Protein AF-A0AAE0A4H3-F1 (afdb_monomer)

Solvent-accessible surface area (backbone atoms only — not comparable to full-atom values): 13236 Å² total; per-residue (Å²): 140,84,83,82,80,84,77,86,79,82,52,72,66,60,56,51,50,66,54,46,51,58,52,48,48,49,70,75,60,68,65,61,70,71,65,66,46,60,72,52,63,75,69,64,77,74,82,79,86,68,91,71,82,89,71,96,67,81,90,72,78,83,78,70,57,67,65,61,59,59,52,66,77,34,58,76,69,34,31,54,40,25,74,75,70,32,49,29,61,39,78,53,98,42,33,71,51,73,50,69,80,51,62,68,48,76,40,78,91,75,36,31,37,33,38,57,33,92,57,98,65,78,71,60,77,43,79,42,58,48,40,54,49,63,76,39,65,73,33,50,71,52,37,69,62,36,38,36,38,56,39,50,76,79,48,83,82,58,76,80,67,76,78,79,91,72,85,74,99,50,53,73,46,75,40,37,75,38,41,68,64,97,41,72,67,41,48,41,66,42,40,48,49,55,48,47,70,71,47,59,82,48,74,89,52,60,47,82,46,83,92

Secondary structure (DSSP, 8-state):
-----------HHHHHHHHHHHHHHHHHH---HHHHHHHHHTT----------------------HHHHHHTSS-HHHHHHHHHHSEEEEEETTEEEEEE-S-EEEETTTTEEEEEESS------EEE---S-TT-HHHHHHPPPEEEEEEETT-GGGTTSPPPS---SS-EEEE---SS-S-HHHIIIIIIHHHHHHHGGGTT--EEEE-

Radius of gyration: 25.41 Å; Cα contacts (8 Å, |Δi|>4): 232; chains: 1; bounding box: 70×38×95 Å

Sequence (211 aa):
MVKEQQKLVIGATSLAFLLLLPLLYVACFHVNPLESWKHKLTNWRGNDQISIKKTNSSMEEVNYPLEFQLRRLVRGEDRIKLDNTGFSCHSDLHSDLCVVNKPVKVDKNASTVYIISYSNQSQVERLIKPYALQDDQTAMKWVSPVRILNEDSTSTSSSSMAPCRFTHDVPAVVFSSGGFTGNQFHEIDEIIIPLFITTRHFRSRSEVCHH

Foldseek 3Di:
DDDDDDDDPPPPVNVVVVVVVVVVCCVVPPPPVVVVVVVVVVPPPDDDPDPDDDDDDDDDDPPDPVLVLLLVLDDDVQSVVCVVPQWGWDDDPFAIDIGGPADWDQDPVQLEIEGEDQDPDPWDKDWDQQKTRPVDPQQVVQGHTRIYTYDHPPDPVSVPDDDDPDDAPFAEDEHEPRGDDDDPVCCVPIPVVVCCVSCVSSVPRYHYDYD

Organism: NCBI:txid43782

Structure (mmCIF, N/CA/C/O backbone):
data_AF-A0AAE0A4H3-F1
#
_entry.id   AF-A0AAE0A4H3-F1
#
loop_
_atom_site.group_PDB
_atom_site.id
_atom_site.type_symbol
_atom_site.label_atom_id
_atom_site.label_alt_id
_atom_site.label_comp_id
_atom_site.label_asym_id
_atom_site.label_entity_id
_atom_site.label_seq_id
_atom_site.pdbx_PDB_ins_code
_atom_site.Cartn_x
_atom_site.Cartn_y
_atom_site.Cartn_z
_atom_site.occupancy
_atom_site.B_iso_or_equiv
_atom_site.auth_seq_id
_atom_site.auth_comp_id
_atom_site.auth_asym_id
_atom_site.auth_atom_id
_atom_site.pdbx_PDB_model_num
ATOM 1 N N . MET A 1 1 ? -42.855 -15.118 58.842 1.00 39.09 1 MET A N 1
ATOM 2 C CA . MET A 1 1 ? -42.587 -14.376 57.590 1.00 39.09 1 MET A CA 1
ATOM 3 C C . MET A 1 1 ? -42.134 -15.384 56.545 1.00 39.09 1 MET A C 1
ATOM 5 O O . MET A 1 1 ? -40.993 -15.818 56.592 1.00 39.09 1 MET A O 1
ATOM 9 N N . VAL A 1 2 ? -43.048 -15.844 55.688 1.00 38.84 2 VAL A N 1
ATOM 10 C CA . VAL A 1 2 ? -42.759 -16.818 54.621 1.00 38.84 2 VAL A CA 1
ATOM 11 C C . VAL A 1 2 ? -42.633 -16.032 53.320 1.00 38.84 2 VAL A C 1
ATOM 13 O O . VAL A 1 2 ? -43.527 -15.260 52.987 1.00 38.84 2 VAL A O 1
ATOM 16 N N . LYS A 1 3 ? -41.490 -16.155 52.639 1.00 46.91 3 LYS A N 1
ATOM 17 C CA . LYS A 1 3 ? -41.193 -15.445 51.390 1.00 46.91 3 LYS A CA 1
ATOM 18 C C . LYS A 1 3 ? -41.641 -16.321 50.222 1.00 46.91 3 LYS A C 1
ATOM 20 O O . LYS A 1 3 ? -41.053 -17.370 49.978 1.00 46.91 3 LYS A O 1
ATOM 25 N N . GLU A 1 4 ? -42.704 -15.903 49.550 1.00 40.22 4 GLU A N 1
ATOM 26 C CA . GLU A 1 4 ? -43.255 -16.578 48.376 1.00 40.22 4 GLU A CA 1
ATOM 27 C C . GLU A 1 4 ? -42.315 -16.382 47.171 1.00 40.22 4 GLU A C 1
ATOM 29 O O . GLU A 1 4 ? -41.918 -15.259 46.856 1.00 40.22 4 GLU A O 1
ATOM 34 N N . GLN A 1 5 ? -41.911 -17.474 46.514 1.00 51.81 5 GLN A N 1
ATOM 35 C CA . GLN A 1 5 ? -41.155 -17.420 45.262 1.00 51.81 5 GLN A CA 1
ATOM 36 C C . GLN A 1 5 ? -42.125 -17.261 44.088 1.00 51.81 5 GLN A C 1
ATOM 38 O O . GLN A 1 5 ? -42.812 -18.210 43.711 1.00 51.81 5 GLN A O 1
ATOM 43 N N . GLN A 1 6 ? -42.151 -16.076 43.475 1.00 48.00 6 GLN A N 1
ATOM 44 C CA . GLN A 1 6 ? -42.838 -15.868 42.201 1.00 48.00 6 GLN A CA 1
ATOM 45 C C . GLN A 1 6 ? -42.126 -16.653 41.092 1.00 48.00 6 GLN A C 1
ATOM 47 O O . GLN A 1 6 ? -41.013 -16.320 40.683 1.00 48.00 6 GLN A O 1
ATOM 52 N N . LYS A 1 7 ? -42.776 -17.710 40.596 1.00 48.88 7 LYS A N 1
ATOM 53 C CA . LYS A 1 7 ? -42.374 -18.403 39.369 1.00 48.88 7 LYS A CA 1
ATOM 54 C C . LYS A 1 7 ? -42.716 -17.528 38.165 1.00 48.88 7 LYS A C 1
ATOM 56 O O . LYS A 1 7 ? -43.875 -17.180 37.956 1.00 48.88 7 LYS A O 1
ATOM 61 N N . LEU A 1 8 ? -41.703 -17.208 37.363 1.00 49.69 8 LEU A N 1
ATOM 62 C CA . LEU A 1 8 ? -41.859 -16.502 36.097 1.00 49.69 8 LEU A CA 1
ATOM 63 C C . LEU A 1 8 ? -42.508 -17.456 35.077 1.00 49.69 8 LEU A C 1
ATOM 65 O O . LEU A 1 8 ? -41.855 -18.357 34.552 1.00 49.69 8 LEU A O 1
ATOM 69 N N . VAL A 1 9 ? -43.807 -17.299 34.825 1.00 53.66 9 VAL A N 1
ATOM 70 C CA . VAL A 1 9 ? -44.515 -18.055 33.783 1.00 53.66 9 VAL A CA 1
ATOM 71 C C . VAL A 1 9 ? -44.283 -17.345 32.452 1.00 53.66 9 VAL A C 1
ATOM 73 O O . VAL A 1 9 ? -44.948 -16.365 32.126 1.00 53.66 9 VAL A O 1
ATOM 76 N N . ILE A 1 10 ? -43.302 -17.825 31.687 1.00 53.12 10 ILE A N 1
ATOM 77 C CA . ILE A 1 10 ? -43.060 -17.376 30.313 1.00 53.12 10 ILE A CA 1
ATOM 78 C C . ILE A 1 10 ? -44.134 -18.030 29.440 1.00 53.12 10 ILE A C 1
ATOM 80 O O . ILE A 1 10 ? -43.997 -19.168 28.997 1.00 53.12 10 ILE A O 1
ATOM 84 N N . GLY A 1 11 ? -45.252 -17.328 29.256 1.00 56.69 11 GLY A N 1
ATOM 85 C CA . GLY A 1 11 ? -46.307 -17.752 28.341 1.00 56.69 11 GLY A CA 1
ATOM 86 C C . GLY A 1 11 ? -45.788 -17.836 26.903 1.00 56.69 11 GLY A C 1
ATOM 87 O O . GLY A 1 11 ? -44.959 -17.026 26.485 1.00 56.69 11 GLY A O 1
ATOM 88 N N . ALA A 1 12 ? -46.306 -18.795 26.130 1.00 55.88 12 ALA A N 1
ATOM 89 C CA . ALA A 1 12 ? -45.948 -19.038 24.726 1.00 55.88 12 ALA A CA 1
ATOM 90 C C . ALA A 1 12 ? -46.064 -17.791 23.821 1.00 55.88 12 ALA A C 1
ATOM 92 O O . ALA A 1 12 ? -45.406 -17.702 22.787 1.00 55.88 12 ALA A O 1
ATOM 93 N N . THR A 1 13 ? -46.845 -16.794 24.242 1.00 55.28 13 THR A N 1
ATOM 94 C CA . THR A 1 13 ? -46.959 -15.481 23.599 1.00 55.28 13 THR A CA 1
ATOM 95 C C . THR A 1 13 ? -45.632 -14.714 23.578 1.00 55.28 13 THR A C 1
ATOM 97 O O . THR A 1 13 ? -45.313 -14.090 22.573 1.00 55.28 13 THR A O 1
ATOM 100 N N . SER A 1 14 ? -44.815 -14.812 24.631 1.00 59.09 14 SER A N 1
ATOM 101 C CA . SER A 1 14 ? -43.518 -14.122 24.731 1.00 59.09 14 SER A CA 1
ATOM 102 C C . SER A 1 14 ? -42.480 -14.682 23.747 1.00 59.09 14 SER A C 1
ATOM 104 O O . SER A 1 14 ? -41.733 -13.934 23.116 1.00 59.09 14 SER A O 1
ATOM 106 N N . LEU A 1 15 ? -42.494 -16.002 23.529 1.00 59.62 15 LEU A N 1
ATOM 107 C CA . LEU A 1 15 ? -41.633 -16.667 22.545 1.00 59.62 15 LEU A CA 1
ATOM 108 C C . LEU A 1 15 ? -42.054 -16.353 21.103 1.00 59.62 15 LEU A C 1
ATOM 110 O O . LEU A 1 15 ? -41.196 -16.188 20.238 1.00 59.62 15 LEU A O 1
ATOM 114 N N . ALA A 1 16 ? -43.358 -16.206 20.846 1.00 63.78 16 ALA A N 1
ATOM 115 C CA . ALA A 1 16 ? -43.858 -15.803 19.535 1.00 63.78 16 ALA A CA 1
ATOM 116 C C . ALA A 1 16 ? -43.404 -14.380 19.161 1.00 63.78 16 ALA A C 1
ATOM 118 O O . ALA A 1 16 ? -42.948 -14.164 18.041 1.00 63.78 16 ALA A O 1
ATOM 119 N N . PHE A 1 17 ? -43.441 -13.425 20.099 1.00 63.44 17 PHE A N 1
ATOM 120 C CA . PHE A 1 17 ? -42.933 -12.068 19.856 1.00 63.44 17 PHE A CA 1
ATOM 121 C C . PHE A 1 17 ? -41.415 -12.033 19.624 1.00 63.44 17 PHE A C 1
ATOM 123 O O . PHE A 1 17 ? -40.960 -11.317 18.733 1.00 63.44 17 PHE A O 1
ATOM 130 N N . LEU A 1 18 ? -40.640 -12.844 20.355 1.00 67.31 18 LEU A N 1
ATOM 131 C CA . LEU A 1 18 ? -39.186 -12.949 20.177 1.00 67.31 18 LEU A CA 1
ATOM 132 C C . LEU A 1 18 ? -38.771 -13.515 18.812 1.00 67.31 18 LEU A C 1
ATOM 134 O O . LEU A 1 18 ? -37.689 -13.184 18.339 1.00 67.31 18 LEU A O 1
ATOM 138 N N . LEU A 1 19 ? -39.611 -14.333 18.170 1.00 67.69 19 LEU A N 1
ATOM 139 C CA . LEU A 1 19 ? -39.356 -14.865 16.824 1.00 67.69 19 LEU A CA 1
ATOM 140 C C . LEU A 1 19 ? -39.948 -13.985 15.712 1.00 67.69 19 LEU A C 1
ATOM 142 O O . LEU A 1 19 ? -39.369 -13.888 14.630 1.00 67.69 19 LEU A O 1
ATOM 146 N N . LEU A 1 20 ? -41.061 -13.294 15.977 1.00 72.25 20 LEU A N 1
ATOM 147 C CA . LEU A 1 20 ? -41.695 -12.387 15.016 1.00 72.25 20 LEU A CA 1
ATOM 148 C C . LEU A 1 20 ? -40.911 -11.086 14.816 1.00 72.25 20 LEU A C 1
ATOM 150 O O . LEU A 1 20 ? -40.891 -10.572 13.704 1.00 72.25 20 LEU A O 1
ATOM 154 N N . LEU A 1 21 ? -40.238 -10.568 15.847 1.00 70.94 21 LEU A N 1
ATOM 155 C CA . LEU A 1 21 ? -39.399 -9.365 15.750 1.00 70.94 21 LEU A CA 1
ATOM 156 C C . LEU A 1 21 ? -38.221 -9.524 14.764 1.00 70.94 21 LEU A C 1
ATOM 158 O O . LEU A 1 21 ? -38.083 -8.669 13.892 1.00 70.94 21 LEU A O 1
ATOM 162 N N . PRO A 1 22 ? -37.416 -10.605 14.817 1.00 69.25 22 PRO A N 1
ATOM 163 C CA . PRO A 1 22 ? -36.394 -10.896 13.811 1.00 69.25 22 PRO A CA 1
ATOM 164 C C . PRO A 1 22 ? -36.971 -11.085 12.408 1.00 69.25 22 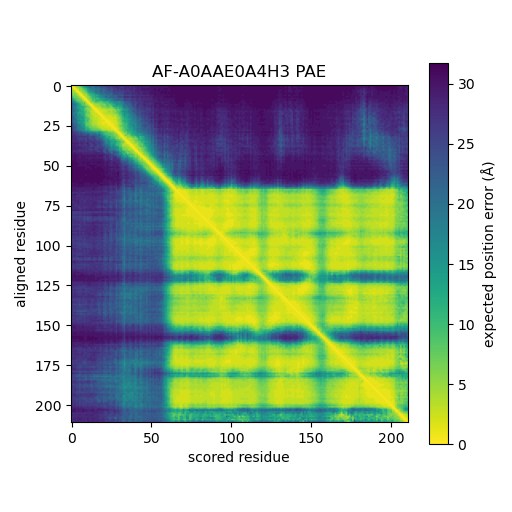PRO A C 1
ATOM 166 O O . PRO A 1 22 ? -36.397 -10.594 11.443 1.00 69.25 22 PRO A O 1
ATOM 169 N N . LEU A 1 23 ? -38.119 -11.760 12.280 1.00 66.81 23 LEU A N 1
ATOM 170 C CA . LEU A 1 23 ? -38.770 -11.983 10.984 1.00 66.81 23 LEU A CA 1
ATOM 171 C C . LEU A 1 23 ? -39.301 -10.680 10.372 1.00 66.81 23 LEU A C 1
ATOM 173 O O . LEU A 1 23 ? -39.131 -10.456 9.177 1.00 66.81 23 LEU A O 1
ATOM 177 N N . LEU A 1 24 ? -39.886 -9.796 11.185 1.00 71.06 24 LEU A N 1
ATOM 178 C CA . LEU A 1 24 ? -40.299 -8.451 10.775 1.00 71.06 24 LEU A CA 1
ATOM 179 C C . LEU A 1 24 ? -39.098 -7.559 10.467 1.00 71.06 24 LEU A C 1
ATOM 181 O O . LEU A 1 24 ? -39.149 -6.788 9.517 1.00 71.06 24 LEU A O 1
ATOM 185 N N . TYR A 1 25 ? -38.009 -7.678 11.225 1.00 71.06 25 TYR A N 1
ATOM 186 C CA . TYR A 1 25 ? -36.769 -6.964 10.943 1.00 71.06 25 TYR A CA 1
ATOM 187 C C . TYR A 1 25 ? -36.187 -7.395 9.592 1.00 71.06 25 TYR A C 1
ATOM 189 O O . TYR A 1 25 ? -35.901 -6.549 8.753 1.00 71.06 25 TYR A O 1
ATOM 197 N N . VAL A 1 26 ? -36.110 -8.701 9.323 1.00 65.94 26 VAL A N 1
ATOM 198 C CA . VAL A 1 26 ? -35.691 -9.210 8.012 1.00 65.94 26 VAL A CA 1
ATOM 199 C C . VAL A 1 26 ? -36.656 -8.738 6.923 1.00 65.94 26 VAL A C 1
ATOM 201 O O . VAL A 1 26 ? -36.195 -8.219 5.921 1.00 65.94 26 VAL A O 1
ATOM 204 N N . ALA A 1 27 ? -37.975 -8.811 7.114 1.00 65.12 27 ALA A N 1
ATOM 205 C CA . ALA A 1 27 ? -38.944 -8.385 6.099 1.00 65.12 27 ALA A CA 1
ATOM 206 C C . ALA A 1 27 ? -38.923 -6.868 5.808 1.00 65.12 27 ALA A C 1
ATOM 208 O O . ALA A 1 27 ? -39.067 -6.468 4.655 1.00 65.12 27 ALA A O 1
ATOM 209 N N . CYS A 1 28 ? -38.728 -6.025 6.827 1.00 60.31 28 CYS A N 1
ATOM 210 C CA . CYS A 1 28 ? -38.696 -4.565 6.685 1.00 60.31 28 CYS A CA 1
ATOM 211 C C . CYS A 1 28 ? -37.333 -4.032 6.222 1.00 60.31 28 CYS A C 1
ATOM 213 O O . CYS A 1 28 ? -37.281 -3.000 5.557 1.00 60.31 28 CYS A O 1
ATOM 215 N N . PHE A 1 29 ? -36.237 -4.717 6.563 1.00 55.34 29 PHE A N 1
ATOM 216 C CA . PHE A 1 29 ? -34.870 -4.295 6.247 1.00 55.34 29 PHE A CA 1
ATOM 217 C C . PHE A 1 29 ? -34.190 -5.164 5.182 1.00 55.34 29 PHE A C 1
ATOM 219 O O . PHE A 1 29 ? -32.996 -4.992 4.938 1.00 55.34 29 PHE A O 1
ATOM 226 N N . HIS A 1 30 ? -34.924 -6.023 4.458 1.00 48.38 30 HIS A N 1
ATOM 227 C CA . HIS A 1 30 ? -34.429 -6.648 3.223 1.00 48.38 30 HIS A CA 1
ATOM 228 C C . HIS A 1 30 ? -34.397 -5.651 2.054 1.00 48.38 30 HIS A C 1
ATOM 230 O O . HIS A 1 30 ? -34.897 -5.892 0.958 1.00 48.38 30 HIS A O 1
ATOM 236 N N . VAL A 1 31 ? -33.780 -4.499 2.285 1.00 46.62 31 VAL A N 1
ATOM 237 C CA . VAL A 1 31 ? -33.229 -3.680 1.220 1.00 46.62 31 VAL A CA 1
ATOM 238 C C . VAL A 1 31 ? -31.839 -4.228 0.952 1.00 46.62 31 VAL A C 1
ATOM 240 O O . VAL A 1 31 ? -30.890 -3.879 1.639 1.00 46.62 31 VAL A O 1
ATOM 243 N N . ASN A 1 32 ? -31.714 -5.117 -0.035 1.00 47.50 32 ASN A N 1
ATOM 244 C CA . ASN A 1 32 ? -30.412 -5.431 -0.617 1.00 47.50 32 ASN A CA 1
ATOM 245 C C . ASN A 1 32 ? -29.831 -4.104 -1.137 1.00 47.50 32 ASN A C 1
ATOM 247 O O . ASN A 1 32 ? -30.313 -3.611 -2.165 1.00 47.50 32 ASN A O 1
ATOM 251 N N . PRO A 1 33 ? -28.836 -3.490 -0.465 1.00 45.91 33 PRO A N 1
ATOM 252 C CA . PRO A 1 33 ? -28.399 -2.133 -0.803 1.00 45.91 33 PRO A CA 1
ATOM 253 C C . PRO A 1 33 ? -27.851 -2.088 -2.232 1.00 45.91 33 PRO A C 1
ATOM 255 O O . PRO A 1 33 ? -27.965 -1.084 -2.930 1.00 45.91 33 PRO A O 1
ATOM 258 N N . LEU A 1 34 ? -27.336 -3.230 -2.691 1.00 47.38 34 LEU A N 1
ATOM 259 C CA . LEU A 1 34 ? -26.738 -3.431 -3.998 1.00 47.38 34 LEU A CA 1
ATOM 260 C C . LEU A 1 34 ? -27.730 -3.288 -5.169 1.00 47.38 34 LEU A C 1
ATOM 262 O O . LEU A 1 34 ? -27.348 -2.797 -6.230 1.00 47.38 34 LEU A O 1
ATOM 266 N N . GLU A 1 35 ? -29.002 -3.668 -4.999 1.00 46.31 35 GLU A N 1
ATOM 267 C CA . GLU A 1 35 ? -29.991 -3.610 -6.093 1.00 46.31 35 GLU A CA 1
ATOM 268 C C . GLU A 1 35 ? -30.498 -2.180 -6.342 1.00 46.31 35 GLU A C 1
ATOM 270 O O . GLU A 1 35 ? -30.712 -1.782 -7.486 1.00 46.31 35 GLU A O 1
ATOM 275 N N . SER A 1 36 ? -30.581 -1.346 -5.299 1.00 39.25 36 SER A N 1
ATOM 276 C CA . SER A 1 36 ? -30.949 0.075 -5.438 1.00 39.25 36 SER A CA 1
ATOM 277 C C . SER A 1 36 ? -29.893 0.877 -6.220 1.00 39.25 36 SER A C 1
ATOM 279 O O . SER A 1 36 ? -30.206 1.799 -6.979 1.00 39.25 36 SER A O 1
ATOM 281 N N . TRP A 1 37 ? -28.619 0.486 -6.113 1.00 43.66 37 TRP A N 1
ATOM 282 C CA . TRP A 1 37 ? -27.507 1.177 -6.769 1.00 43.66 37 TRP A CA 1
ATOM 283 C C . TRP A 1 37 ? -27.374 0.853 -8.261 1.00 43.66 37 TRP A C 1
ATOM 285 O O . TRP A 1 37 ? -26.859 1.687 -9.014 1.00 43.66 37 TRP A O 1
ATOM 295 N N . LYS A 1 38 ? -27.903 -0.288 -8.729 1.00 44.41 38 LYS A N 1
ATOM 296 C CA . LYS A 1 38 ? -27.904 -0.643 -10.161 1.00 44.41 38 LYS A CA 1
ATOM 297 C C . LYS A 1 38 ? -28.632 0.392 -11.018 1.00 44.41 38 LYS A C 1
ATOM 299 O O . LYS A 1 38 ? -28.132 0.756 -12.078 1.00 44.41 38 LYS A O 1
ATOM 304 N N . HIS A 1 39 ? -29.751 0.931 -10.537 1.00 43.34 39 HIS A N 1
ATOM 305 C CA . HIS A 1 39 ? -30.519 1.945 -11.270 1.00 43.34 39 HIS A CA 1
ATOM 306 C C . HIS A 1 39 ? -29.920 3.360 -11.180 1.00 43.34 39 HIS A C 1
ATOM 308 O O . HIS A 1 39 ? -30.243 4.221 -11.998 1.00 43.34 39 HIS A O 1
ATOM 314 N N . LYS A 1 40 ? -29.032 3.618 -10.209 1.00 38.53 40 LYS A N 1
ATOM 315 C CA . LYS A 1 40 ? -28.398 4.933 -10.016 1.00 38.53 40 LYS A CA 1
ATOM 316 C C . LYS A 1 40 ? -27.072 5.065 -10.774 1.00 38.53 40 LYS A C 1
ATOM 318 O O . LYS A 1 40 ? -26.746 6.154 -11.243 1.00 38.53 40 LYS A O 1
ATOM 323 N N . LEU A 1 41 ? -26.348 3.959 -10.972 1.00 47.25 41 LEU A N 1
ATOM 324 C CA . LEU A 1 41 ? -25.097 3.927 -11.741 1.00 47.25 41 LEU A CA 1
ATOM 325 C C . LEU A 1 41 ? -25.303 4.128 -13.252 1.00 47.25 41 LEU A C 1
ATOM 327 O O . LEU A 1 41 ? -24.431 4.697 -13.905 1.00 47.25 41 LEU A O 1
ATOM 331 N N . THR A 1 42 ? -26.461 3.758 -13.812 1.00 42.56 42 THR A N 1
ATOM 332 C CA . THR A 1 42 ? -26.768 4.006 -15.236 1.00 42.56 42 THR A CA 1
ATOM 333 C C . THR A 1 42 ? -26.931 5.492 -15.561 1.00 42.56 42 THR A C 1
ATOM 335 O O . THR A 1 42 ? -26.670 5.905 -16.689 1.00 42.56 42 THR A O 1
ATOM 338 N N . ASN A 1 43 ? -27.305 6.309 -14.571 1.00 36.25 43 ASN A N 1
ATOM 339 C CA . ASN A 1 43 ? -27.568 7.739 -14.750 1.00 36.25 43 ASN A CA 1
ATOM 340 C C . ASN A 1 43 ? -26.372 8.634 -14.396 1.00 36.25 43 ASN A C 1
ATOM 342 O O . ASN A 1 43 ? -26.380 9.817 -14.727 1.00 36.25 43 ASN A O 1
ATOM 346 N N . TRP A 1 44 ? -25.313 8.094 -13.783 1.00 35.91 44 TRP A N 1
ATOM 347 C CA . TRP A 1 44 ? -24.129 8.873 -13.396 1.00 35.91 44 TRP A CA 1
ATOM 348 C C . TRP A 1 44 ? -23.084 8.997 -14.516 1.00 35.91 44 TRP A C 1
ATOM 350 O O . TRP A 1 44 ? -21.899 9.218 -14.271 1.00 35.91 44 TRP A O 1
ATOM 360 N N . ARG A 1 45 ? -23.519 8.904 -15.779 1.00 34.00 45 ARG A N 1
ATOM 361 C CA . ARG A 1 45 ? -22.716 9.276 -16.952 1.00 34.00 45 ARG A CA 1
ATOM 362 C C . ARG A 1 45 ? -22.717 10.804 -17.101 1.00 34.00 45 ARG A C 1
ATOM 364 O O . ARG A 1 45 ? -23.244 11.354 -18.062 1.00 34.00 45 ARG A O 1
ATOM 371 N N . GLY A 1 46 ? -22.186 11.489 -16.091 1.00 34.06 46 GLY A N 1
ATOM 372 C CA . GLY A 1 46 ? -22.157 12.945 -15.986 1.00 34.06 46 GLY A CA 1
ATOM 373 C C . GLY A 1 46 ? -20.927 13.567 -16.648 1.00 34.06 46 GLY A C 1
ATOM 374 O O . GLY A 1 46 ? -19.873 13.637 -16.037 1.00 34.06 46 GLY A O 1
ATOM 375 N N . ASN A 1 47 ? -21.122 14.043 -17.879 1.00 34.56 47 ASN A N 1
ATOM 376 C CA . ASN A 1 47 ? -20.754 15.385 -18.349 1.00 34.56 47 ASN A CA 1
ATOM 377 C C . ASN A 1 47 ? -19.278 15.855 -18.382 1.00 34.56 47 ASN A C 1
ATOM 379 O O . ASN A 1 47 ? -19.015 17.013 -18.070 1.00 34.56 47 ASN A O 1
ATOM 383 N N . ASP A 1 48 ? -18.345 15.043 -18.885 1.00 37.00 48 ASP A N 1
ATOM 384 C CA . ASP A 1 48 ? -17.126 15.587 -19.509 1.00 37.00 48 ASP A CA 1
ATOM 385 C C . ASP A 1 48 ? -17.399 15.819 -21.005 1.00 37.00 48 ASP A C 1
ATOM 387 O O . ASP A 1 48 ? -17.379 14.887 -21.815 1.00 37.00 48 ASP A O 1
ATOM 391 N N . GLN A 1 49 ? -17.696 17.067 -21.387 1.00 35.03 49 GLN A N 1
ATOM 392 C CA . GLN A 1 49 ? -17.713 17.484 -22.793 1.00 35.03 49 GLN A CA 1
ATOM 393 C C . GLN A 1 49 ? -16.283 17.469 -23.347 1.00 35.03 49 GLN A C 1
ATOM 395 O O . GLN A 1 49 ? -15.596 18.486 -23.403 1.00 35.03 49 GLN A O 1
ATOM 400 N N . ILE A 1 50 ? -15.839 16.306 -23.811 1.00 38.91 50 ILE A N 1
ATOM 401 C CA . ILE A 1 50 ? -14.780 16.222 -24.813 1.00 38.91 50 ILE A CA 1
ATOM 402 C C . ILE A 1 50 ? -15.489 16.246 -26.165 1.00 38.91 50 ILE A C 1
ATOM 404 O O . ILE A 1 50 ? -16.300 15.373 -26.474 1.00 38.91 50 ILE A O 1
ATOM 408 N N . SER A 1 51 ? -15.226 17.287 -26.953 1.00 34.16 51 SER A N 1
ATOM 409 C CA . SER A 1 51 ? -15.707 17.425 -28.329 1.00 34.16 51 SER A CA 1
ATOM 410 C C . SER A 1 51 ? -15.149 16.278 -29.179 1.00 34.16 51 SER A C 1
ATOM 412 O O . SER A 1 51 ? -14.025 16.337 -29.672 1.00 34.16 51 SER A O 1
ATOM 414 N N . ILE A 1 52 ? -15.911 15.188 -29.303 1.00 38.31 52 ILE A N 1
ATOM 415 C CA . ILE A 1 52 ? -15.562 14.047 -30.150 1.00 38.31 52 ILE A CA 1
ATOM 416 C C . ILE A 1 52 ? -16.218 14.267 -31.508 1.00 38.31 52 ILE A C 1
ATOM 418 O O . ILE A 1 52 ? -17.431 14.127 -31.679 1.00 38.31 52 ILE A O 1
ATOM 422 N N . LYS A 1 53 ? -15.388 14.610 -32.494 1.00 32.50 53 LYS A N 1
ATOM 423 C CA . LYS A 1 53 ? -15.757 14.609 -33.909 1.00 32.50 53 LYS A CA 1
ATOM 424 C C . LYS A 1 53 ? -16.204 13.188 -34.274 1.00 32.50 53 LYS A C 1
ATOM 426 O O . LYS A 1 53 ? -15.405 12.255 -34.288 1.00 32.50 53 LYS A O 1
ATOM 431 N N . LYS A 1 54 ? -17.504 13.029 -34.518 1.00 37.19 54 LYS A N 1
ATOM 432 C CA . LYS A 1 54 ? -18.156 11.759 -34.850 1.00 37.19 54 LYS A CA 1
ATOM 433 C C . LYS A 1 54 ? -17.561 11.214 -36.153 1.00 37.19 54 LYS A C 1
ATOM 435 O O . LYS A 1 54 ? -17.793 11.778 -37.218 1.00 37.19 54 LYS A O 1
ATOM 440 N N . THR A 1 55 ? -16.797 10.132 -36.071 1.00 30.56 55 THR A N 1
ATOM 441 C CA . THR A 1 55 ? -16.483 9.281 -37.225 1.00 30.56 55 THR A CA 1
ATOM 442 C C . THR A 1 55 ? -16.867 7.854 -36.868 1.00 30.56 55 THR A C 1
ATOM 444 O O . THR A 1 55 ? -16.590 7.369 -35.775 1.00 30.56 55 THR A O 1
ATOM 447 N N . ASN A 1 56 ? -17.639 7.245 -37.763 1.00 46.12 56 ASN A N 1
ATOM 448 C CA . ASN A 1 56 ? -18.290 5.960 -37.576 1.00 46.12 56 ASN A CA 1
ATOM 449 C C . ASN A 1 56 ? -17.243 4.841 -37.609 1.00 46.12 56 ASN A C 1
ATOM 451 O O . ASN A 1 56 ? -16.728 4.532 -38.678 1.00 46.12 56 ASN A O 1
ATOM 455 N N . SER A 1 57 ? -16.949 4.226 -36.468 1.00 35.59 57 SER A N 1
ATOM 456 C CA . SER A 1 57 ? -16.407 2.869 -36.395 1.00 35.59 57 SER A CA 1
ATOM 457 C C . SER A 1 57 ? -16.603 2.335 -34.977 1.00 35.59 57 SER A C 1
ATOM 459 O O . SER A 1 57 ? -16.647 3.108 -34.022 1.00 35.59 57 SER A O 1
ATOM 461 N N . SER A 1 58 ? -16.806 1.028 -34.867 1.00 34.97 58 SER A N 1
ATOM 462 C CA . SER A 1 58 ? -17.009 0.248 -33.643 1.00 34.97 58 SER A CA 1
ATOM 463 C C . SER A 1 58 ? -16.192 0.745 -32.448 1.00 34.97 58 SER A C 1
ATOM 465 O O . SER A 1 58 ? -15.001 1.014 -32.572 1.00 34.97 58 SER A O 1
ATOM 467 N N . MET A 1 59 ? -16.842 0.840 -31.287 1.00 33.03 59 MET A N 1
ATOM 468 C CA . MET A 1 59 ? -16.249 1.282 -30.026 1.00 33.03 59 MET A CA 1
ATOM 469 C C . MET A 1 59 ? -15.190 0.278 -29.545 1.00 33.03 59 MET A C 1
ATOM 471 O O . MET A 1 59 ? -15.483 -0.610 -28.752 1.00 33.03 59 MET A O 1
ATOM 475 N N . GLU A 1 60 ? -13.964 0.416 -30.044 1.00 35.69 60 GLU A N 1
ATOM 476 C CA . GLU A 1 60 ? -12.781 -0.199 -29.453 1.00 35.69 60 GLU A CA 1
ATOM 477 C C . GLU A 1 60 ? -12.450 0.529 -28.150 1.00 35.69 60 GLU A C 1
ATOM 479 O O . GLU A 1 60 ? -12.263 1.748 -28.091 1.00 35.69 60 GLU A O 1
ATOM 484 N N . GLU A 1 61 ? -12.434 -0.239 -27.069 1.00 41.88 61 GLU A N 1
ATOM 485 C CA . GLU A 1 61 ? -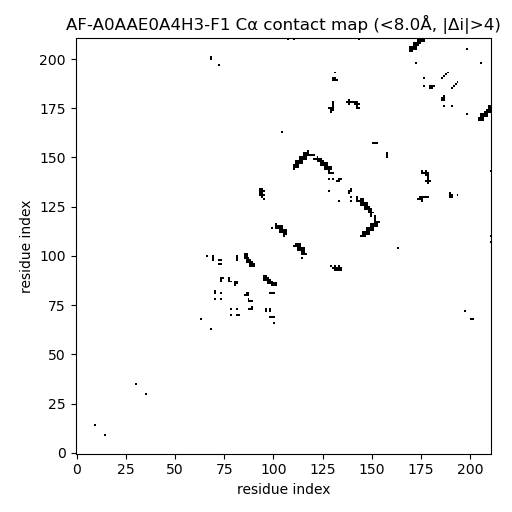12.061 0.224 -25.749 1.00 41.88 61 GLU A CA 1
ATOM 486 C C . GLU A 1 61 ? -10.578 0.632 -25.768 1.00 41.88 61 GLU A C 1
ATOM 488 O O . GLU A 1 61 ? -9.696 -0.215 -25.880 1.00 41.88 61 GLU A O 1
ATOM 493 N N . VAL A 1 62 ? -10.282 1.933 -25.685 1.00 41.59 62 VAL A N 1
ATOM 494 C CA . VAL A 1 62 ? -8.896 2.428 -25.632 1.00 41.59 62 VAL A CA 1
ATOM 495 C C . VAL A 1 62 ? -8.214 1.859 -24.381 1.00 41.59 62 VAL A C 1
ATOM 497 O O . VAL A 1 62 ? -8.465 2.312 -23.261 1.00 41.59 62 VAL A O 1
ATOM 500 N N . ASN A 1 63 ? -7.377 0.837 -24.570 1.00 50.19 63 ASN A N 1
ATOM 501 C CA . ASN A 1 63 ? -6.572 0.209 -23.528 1.00 50.19 63 ASN A CA 1
ATOM 502 C C . ASN A 1 63 ? -5.420 1.154 -23.161 1.00 50.19 63 ASN A C 1
ATOM 504 O O . ASN A 1 63 ? -4.357 1.127 -23.780 1.00 50.19 63 ASN A O 1
ATOM 508 N N . TYR A 1 64 ? -5.643 2.047 -22.196 1.00 59.84 64 TYR A N 1
ATOM 509 C CA . TYR A 1 64 ? -4.550 2.837 -21.633 1.00 59.84 64 TYR A CA 1
ATOM 510 C C . TYR A 1 64 ? -3.561 1.891 -20.935 1.00 59.84 64 TYR A C 1
ATOM 512 O O . TYR A 1 64 ? -4.013 1.025 -20.184 1.00 59.84 64 TYR A O 1
ATOM 520 N N . PRO A 1 65 ? -2.238 2.045 -21.132 1.00 80.50 65 PRO A N 1
ATOM 521 C CA . PRO A 1 65 ? -1.249 1.219 -20.446 1.00 80.50 65 PRO A CA 1
ATOM 522 C C . PRO A 1 65 ? -1.470 1.233 -18.927 1.00 80.50 65 PRO A C 1
ATOM 524 O O . PRO A 1 65 ? -1.735 2.296 -18.359 1.00 80.50 65 PRO A O 1
ATOM 527 N N . LEU A 1 66 ? -1.339 0.076 -18.267 1.00 83.88 66 LEU A N 1
ATOM 528 C CA . LEU A 1 66 ? -1.512 -0.089 -16.813 1.00 83.88 66 LEU A CA 1
ATOM 529 C C . LEU A 1 66 ? -0.718 0.953 -16.009 1.00 83.88 66 LEU A C 1
ATOM 531 O O . LEU A 1 66 ? -1.201 1.496 -15.017 1.00 83.88 66 LEU A O 1
ATOM 535 N N . GLU A 1 67 ? 0.474 1.295 -16.492 1.00 84.75 67 GLU A N 1
ATOM 536 C CA . GLU A 1 67 ? 1.324 2.342 -15.934 1.00 84.75 67 GLU A CA 1
ATOM 537 C C . GLU A 1 67 ? 0.592 3.687 -15.809 1.00 84.75 67 GLU A C 1
ATOM 539 O O . GLU A 1 67 ? 0.640 4.332 -14.764 1.00 84.75 67 GLU A O 1
ATOM 544 N N . PHE A 1 68 ? -0.172 4.090 -16.830 1.00 86.31 68 PHE A N 1
ATOM 545 C CA . PHE A 1 68 ? -0.954 5.324 -16.791 1.00 86.31 68 PHE A CA 1
ATOM 546 C C . PHE A 1 68 ? -2.086 5.252 -15.762 1.00 86.31 68 PHE A C 1
ATOM 548 O O . PHE A 1 68 ? -2.386 6.257 -15.115 1.00 86.31 68 PHE A O 1
ATOM 555 N N . GLN A 1 69 ? -2.710 4.082 -15.587 1.00 89.00 69 GLN A N 1
ATOM 556 C CA . GLN A 1 69 ? -3.753 3.881 -14.578 1.00 89.00 69 GLN A CA 1
ATOM 557 C C . GLN A 1 69 ? -3.176 3.981 -13.160 1.00 89.00 69 GLN A C 1
ATOM 559 O O . GLN A 1 69 ? -3.710 4.738 -12.352 1.00 89.00 69 GLN A O 1
ATOM 564 N N . LEU A 1 70 ? -2.054 3.307 -12.885 1.00 90.81 70 LEU A N 1
ATOM 565 C CA . LEU A 1 70 ? -1.357 3.372 -11.594 1.00 90.81 70 LEU A CA 1
ATOM 566 C C . LEU A 1 70 ? -0.873 4.793 -11.287 1.00 90.81 70 LEU A C 1
ATOM 568 O O . LEU A 1 70 ? -1.066 5.306 -10.188 1.00 90.81 70 LEU A O 1
ATOM 572 N N . ARG A 1 71 ? -0.327 5.484 -12.290 1.00 91.38 71 ARG A N 1
ATOM 573 C CA . ARG A 1 71 ? 0.179 6.853 -12.156 1.00 91.38 71 ARG A CA 1
ATOM 574 C C . ARG A 1 71 ? -0.907 7.873 -11.782 1.00 91.38 71 ARG A C 1
ATOM 576 O O . ARG A 1 71 ? -0.581 8.931 -11.254 1.00 91.38 71 ARG A O 1
ATOM 583 N N . ARG A 1 72 ? -2.190 7.594 -12.050 1.00 91.56 72 ARG A N 1
ATOM 584 C CA . ARG A 1 72 ? -3.322 8.470 -11.677 1.00 91.56 72 ARG A CA 1
ATOM 585 C C . ARG A 1 72 ? -3.726 8.363 -10.206 1.00 91.56 72 ARG A C 1
ATOM 587 O O . ARG A 1 72 ? -4.471 9.226 -9.746 1.00 91.56 72 ARG A O 1
ATOM 594 N N . LEU A 1 73 ? -3.270 7.328 -9.501 1.00 91.69 73 LEU A N 1
ATOM 595 C CA . LEU A 1 73 ? -3.565 7.116 -8.083 1.00 91.69 73 LEU A CA 1
ATOM 596 C C . LEU A 1 73 ? -2.765 8.052 -7.166 1.00 91.69 73 LEU A C 1
ATOM 598 O O . LEU A 1 73 ? -3.183 8.312 -6.046 1.00 91.69 73 LEU A O 1
ATOM 602 N N . VAL A 1 74 ? -1.646 8.592 -7.651 1.00 94.00 74 VAL A N 1
ATOM 603 C CA . VAL A 1 74 ? -0.768 9.510 -6.914 1.00 94.00 74 VAL A CA 1
ATOM 604 C C . VAL A 1 74 ? -0.718 10.880 -7.592 1.00 94.00 74 VAL A C 1
ATOM 606 O O . VAL A 1 74 ? -0.899 11.004 -8.808 1.00 94.00 74 VAL A O 1
ATOM 609 N N . ARG A 1 75 ? -0.483 11.940 -6.813 1.00 92.56 75 ARG A N 1
ATOM 610 C CA . ARG A 1 75 ? -0.488 13.337 -7.286 1.00 92.56 75 ARG A CA 1
ATOM 611 C C . ARG A 1 75 ? 0.794 14.062 -6.876 1.00 92.56 75 ARG A C 1
ATOM 613 O O . ARG A 1 75 ? 1.536 13.580 -6.032 1.00 92.56 75 ARG A O 1
ATOM 620 N N . GLY A 1 76 ? 1.057 15.216 -7.494 1.00 94.00 76 GLY A N 1
ATOM 621 C CA . GLY A 1 76 ? 2.173 16.093 -7.118 1.00 94.00 76 GLY A CA 1
ATOM 622 C C . GLY A 1 76 ? 3.534 15.388 -7.095 1.00 94.00 76 GLY A C 1
ATOM 623 O O . GLY A 1 76 ? 3.889 14.676 -8.036 1.00 94.00 76 GLY A O 1
ATOM 624 N N . GLU A 1 77 ? 4.279 15.591 -6.010 1.00 95.12 77 GLU A N 1
ATOM 625 C CA . GLU A 1 77 ? 5.607 15.006 -5.786 1.00 95.12 77 GLU A CA 1
ATOM 626 C C . GLU A 1 77 ? 5.575 13.475 -5.707 1.00 95.12 77 GLU A C 1
ATOM 628 O O . GLU A 1 77 ? 6.479 12.813 -6.220 1.00 95.12 77 GLU A O 1
ATOM 633 N N . ASP A 1 78 ? 4.499 12.892 -5.169 1.00 95.38 78 ASP A N 1
ATOM 634 C CA . ASP A 1 78 ? 4.359 11.438 -5.047 1.00 95.38 78 ASP A CA 1
ATOM 635 C C . ASP A 1 78 ? 4.294 10.758 -6.412 1.00 95.38 78 ASP A C 1
ATOM 637 O O . ASP A 1 78 ? 4.793 9.644 -6.576 1.00 95.38 78 ASP A O 1
ATOM 641 N N . ARG A 1 79 ? 3.727 11.446 -7.410 1.00 94.94 79 ARG A N 1
ATOM 642 C CA . ARG A 1 79 ? 3.719 10.989 -8.802 1.00 94.94 79 ARG A CA 1
ATOM 643 C C . ARG A 1 79 ? 5.122 10.970 -9.397 1.00 94.94 79 ARG A C 1
ATOM 645 O O . ARG A 1 79 ? 5.497 9.988 -10.026 1.00 94.94 79 ARG A O 1
ATOM 652 N N . ILE A 1 80 ? 5.905 12.019 -9.157 1.00 94.31 80 ILE A N 1
ATOM 653 C CA . ILE A 1 80 ? 7.300 12.109 -9.614 1.00 94.31 80 ILE A CA 1
ATOM 654 C C . ILE A 1 80 ? 8.143 11.019 -8.938 1.00 94.31 80 ILE A C 1
ATOM 656 O O . ILE A 1 80 ? 8.948 10.348 -9.582 1.00 94.31 80 ILE A O 1
ATOM 660 N N . LYS A 1 81 ? 7.924 10.784 -7.641 1.00 93.62 81 LYS A N 1
ATOM 661 C CA . LYS A 1 81 ? 8.581 9.716 -6.883 1.00 93.62 81 LYS A CA 1
ATOM 662 C C . LYS A 1 81 ? 8.217 8.329 -7.410 1.00 93.62 81 LYS A C 1
ATOM 664 O O . LYS A 1 81 ? 9.109 7.485 -7.514 1.00 93.62 81 LYS A O 1
ATOM 669 N N . LEU A 1 82 ? 6.954 8.096 -7.775 1.00 93.25 82 LEU A N 1
ATOM 670 C CA . LEU A 1 82 ? 6.525 6.845 -8.399 1.00 93.25 82 LEU A CA 1
ATOM 671 C C . LEU A 1 82 ? 7.226 6.640 -9.746 1.00 93.25 82 LEU A C 1
ATOM 673 O O . LEU A 1 82 ? 7.796 5.577 -9.959 1.00 93.25 82 LEU A O 1
ATOM 677 N N . ASP A 1 83 ? 7.258 7.664 -10.601 1.00 91.81 83 ASP A N 1
ATOM 678 C CA . ASP A 1 83 ? 7.924 7.598 -11.908 1.00 91.81 83 ASP A CA 1
ATOM 679 C C . ASP A 1 83 ? 9.435 7.287 -11.757 1.00 91.81 83 ASP A C 1
ATOM 681 O O . ASP A 1 83 ? 9.985 6.479 -12.501 1.00 91.81 83 ASP A O 1
ATOM 685 N N . ASN A 1 84 ? 10.103 7.864 -10.749 1.00 90.50 84 ASN A N 1
ATOM 686 C CA . ASN A 1 84 ? 11.551 7.706 -10.548 1.00 90.50 84 ASN A CA 1
ATOM 687 C C . ASN A 1 84 ? 11.956 6.400 -9.847 1.00 90.50 84 ASN A C 1
ATOM 689 O O . ASN A 1 84 ? 12.998 5.817 -10.142 1.00 90.50 84 ASN A O 1
ATOM 693 N N . THR A 1 85 ? 11.184 5.972 -8.847 1.00 88.69 85 THR A N 1
ATOM 694 C CA . THR A 1 85 ? 11.575 4.874 -7.940 1.00 88.69 85 THR A CA 1
ATOM 695 C C . THR A 1 85 ? 10.752 3.608 -8.135 1.00 88.69 85 THR A C 1
ATOM 697 O O . THR A 1 85 ? 11.163 2.525 -7.715 1.00 88.69 85 THR A O 1
ATOM 700 N N . GLY A 1 86 ? 9.598 3.740 -8.774 1.00 90.50 86 GLY A N 1
ATOM 701 C CA . GLY A 1 86 ? 8.585 2.713 -8.933 1.00 90.50 86 GLY A CA 1
ATOM 702 C C . GLY A 1 86 ? 7.762 2.385 -7.689 1.00 90.50 86 GLY A C 1
ATOM 703 O O . GLY A 1 86 ? 6.983 1.431 -7.702 1.00 90.50 86 GLY A O 1
ATOM 704 N N . PHE A 1 87 ? 7.914 3.174 -6.620 1.00 91.88 87 PHE A N 1
ATOM 705 C CA . PHE A 1 87 ? 7.098 3.067 -5.418 1.00 91.88 87 PHE A CA 1
ATOM 706 C C . PHE A 1 87 ? 6.860 4.425 -4.755 1.00 91.88 87 PHE A C 1
ATOM 708 O O . PHE A 1 87 ? 7.799 5.159 -4.442 1.00 91.88 87 PHE A O 1
ATOM 715 N N . SER A 1 88 ? 5.605 4.740 -4.456 1.00 94.00 88 SER A N 1
ATOM 716 C CA . SER A 1 88 ? 5.254 5.961 -3.733 1.00 94.00 88 SER A CA 1
ATOM 717 C C . SER A 1 88 ? 4.018 5.761 -2.870 1.00 94.00 88 SER A C 1
ATOM 719 O O . SER A 1 88 ? 3.211 4.885 -3.158 1.00 94.00 88 SER A O 1
ATOM 721 N N . CYS A 1 89 ? 3.873 6.571 -1.826 1.00 93.38 89 CYS A N 1
ATOM 722 C CA . CYS A 1 89 ? 2.677 6.611 -0.995 1.00 93.38 89 CYS A CA 1
ATOM 723 C C . CYS A 1 89 ? 2.141 8.031 -1.006 1.00 93.38 89 CYS A C 1
ATOM 725 O O . CYS A 1 89 ? 2.917 8.963 -0.818 1.00 93.38 89 CYS A O 1
ATOM 727 N N . HIS A 1 90 ? 0.844 8.163 -1.246 1.00 92.56 90 HIS A N 1
ATOM 728 C CA . HIS A 1 90 ? 0.122 9.417 -1.170 1.00 92.56 90 HIS A CA 1
ATOM 729 C C . HIS A 1 90 ? -0.736 9.408 0.089 1.00 92.56 90 HIS A C 1
ATOM 731 O O . HIS A 1 90 ? -1.614 8.556 0.225 1.00 92.56 90 HIS A O 1
ATOM 737 N N . SER A 1 91 ? -0.457 10.339 0.993 1.00 89.88 91 SER A N 1
ATOM 738 C CA . SER A 1 91 ? -1.197 10.506 2.240 1.00 89.88 91 SER A CA 1
ATOM 739 C C . SER A 1 91 ? -2.265 11.575 2.067 1.00 89.88 91 SER A C 1
ATOM 741 O O . SER A 1 91 ? -1.963 12.712 1.706 1.00 89.88 91 SER A O 1
ATOM 743 N N . ASP A 1 92 ? -3.507 11.202 2.341 1.00 85.44 92 ASP A N 1
ATOM 744 C CA . ASP A 1 92 ? -4.657 12.097 2.441 1.00 85.44 92 ASP A CA 1
ATOM 745 C C . ASP A 1 92 ? -5.142 12.139 3.903 1.00 85.44 92 ASP A C 1
ATOM 747 O O . ASP A 1 92 ? -4.624 11.413 4.756 1.00 85.44 92 ASP A O 1
ATOM 751 N N . LEU A 1 93 ? -6.137 12.977 4.216 1.00 84.69 93 LEU A N 1
ATOM 752 C CA . LEU A 1 93 ? -6.545 13.249 5.608 1.00 84.69 93 LEU A CA 1
ATOM 753 C C . LEU A 1 93 ? -6.801 11.984 6.453 1.00 84.69 93 LEU A C 1
ATOM 755 O O . LEU A 1 93 ? -6.390 11.930 7.608 1.00 84.69 93 LEU A O 1
ATOM 759 N N . HIS A 1 94 ? -7.446 10.973 5.864 1.00 84.38 94 HIS A N 1
ATOM 760 C CA . HIS A 1 94 ? -7.862 9.748 6.557 1.00 84.38 94 HIS A CA 1
ATOM 761 C C . HIS A 1 94 ? -7.256 8.472 5.964 1.00 84.38 94 HIS A C 1
ATOM 763 O O . HIS A 1 94 ? -7.627 7.374 6.368 1.00 84.38 94 HIS A O 1
ATOM 769 N N . SER A 1 95 ? -6.360 8.555 4.982 1.00 85.81 95 SER A N 1
ATOM 770 C CA . SER A 1 95 ? -5.883 7.350 4.298 1.00 85.81 95 SER A CA 1
ATOM 771 C C . SER A 1 95 ? -4.537 7.543 3.631 1.00 85.81 95 SER A C 1
ATOM 773 O O . SER A 1 95 ? -4.330 8.543 2.947 1.00 85.81 95 SER A O 1
ATOM 775 N N . ASP A 1 96 ? -3.707 6.511 3.705 1.00 89.69 96 ASP A N 1
ATOM 776 C CA . ASP A 1 96 ? -2.507 6.377 2.892 1.00 89.69 96 ASP A CA 1
ATOM 777 C C . ASP A 1 96 ? -2.756 5.408 1.731 1.00 89.69 96 ASP A C 1
ATOM 779 O O . ASP A 1 96 ? -3.172 4.263 1.919 1.00 89.69 96 ASP A O 1
ATOM 783 N N . LEU A 1 97 ? -2.456 5.855 0.511 1.00 92.38 97 LEU A N 1
ATOM 784 C CA . LEU A 1 97 ? -2.491 5.037 -0.697 1.00 92.38 97 LEU A CA 1
ATOM 785 C C . LEU A 1 97 ? -1.075 4.829 -1.228 1.00 92.38 97 LEU A C 1
ATOM 787 O O . LEU A 1 97 ? -0.477 5.728 -1.820 1.00 92.38 97 LEU A O 1
ATOM 791 N N . CYS A 1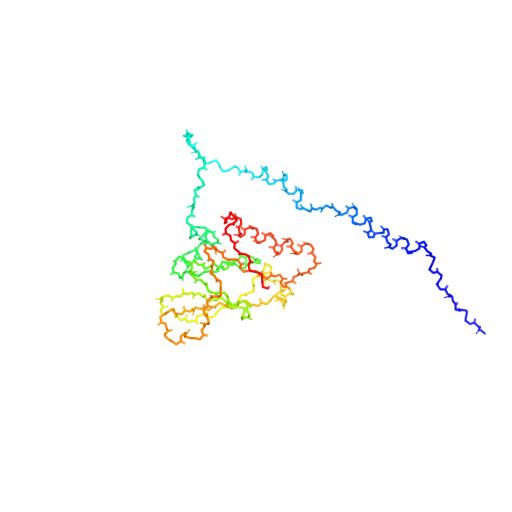 98 ? -0.548 3.621 -1.056 1.00 94.44 98 CYS A N 1
ATOM 792 C CA . CYS A 1 98 ? 0.745 3.230 -1.605 1.00 94.44 98 CYS A CA 1
ATOM 793 C C . CYS A 1 98 ? 0.593 2.504 -2.945 1.00 94.44 98 CYS A C 1
ATOM 795 O O . CYS A 1 98 ? -0.227 1.602 -3.091 1.00 94.44 98 CYS A O 1
ATOM 797 N N . VAL A 1 99 ? 1.414 2.886 -3.922 1.00 95.00 99 VAL A N 1
ATOM 798 C CA . VAL A 1 99 ? 1.370 2.389 -5.300 1.00 95.00 99 VAL A CA 1
ATOM 799 C C . VAL A 1 99 ? 2.746 1.883 -5.703 1.00 95.00 99 VAL A C 1
ATOM 801 O O . VAL A 1 99 ? 3.743 2.592 -5.559 1.00 95.00 99 VAL A O 1
ATOM 804 N N . VAL A 1 100 ? 2.784 0.664 -6.242 1.00 93.81 100 VAL A N 1
ATOM 805 C CA . VAL A 1 100 ? 3.964 0.038 -6.850 1.00 93.81 100 VAL A CA 1
ATOM 806 C C . VAL A 1 100 ? 3.685 -0.130 -8.345 1.00 93.81 100 VAL A C 1
ATOM 808 O O . VAL A 1 100 ? 2.649 -0.680 -8.704 1.00 93.81 100 VAL A O 1
ATOM 811 N N . ASN A 1 101 ? 4.587 0.323 -9.221 1.00 92.00 101 ASN A N 1
ATOM 812 C CA . ASN A 1 101 ? 4.483 0.109 -10.679 1.00 92.00 101 ASN A CA 1
ATOM 813 C C . ASN A 1 101 ? 5.555 -0.859 -11.224 1.00 92.00 101 ASN A C 1
ATOM 815 O O . ASN A 1 101 ? 5.823 -0.898 -12.423 1.00 92.00 101 ASN A O 1
ATOM 819 N N . LYS A 1 102 ? 6.170 -1.627 -10.325 1.00 90.25 102 LYS A N 1
ATOM 820 C CA . LYS A 1 102 ? 7.160 -2.669 -10.601 1.00 90.25 102 LYS A CA 1
ATOM 821 C C . LYS A 1 102 ? 6.566 -4.057 -10.344 1.00 90.25 102 LYS A C 1
ATOM 823 O O . LYS A 1 102 ? 5.567 -4.156 -9.630 1.00 90.25 102 LYS A O 1
ATOM 828 N N . PRO A 1 103 ? 7.186 -5.131 -10.862 1.00 90.31 103 PRO A N 1
ATOM 829 C CA . PRO A 1 103 ? 6.835 -6.488 -10.468 1.00 90.31 103 PRO A CA 1
ATOM 830 C C . PRO A 1 103 ? 6.940 -6.673 -8.949 1.00 90.31 103 PRO A C 1
ATOM 832 O O . PRO A 1 103 ? 7.897 -6.208 -8.321 1.00 90.31 103 PRO A O 1
ATOM 835 N N . VAL A 1 104 ? 5.962 -7.366 -8.369 1.00 91.81 104 VAL A N 1
ATOM 836 C CA . VAL A 1 104 ? 5.910 -7.656 -6.933 1.00 91.81 104 VAL A CA 1
ATOM 837 C C . VAL A 1 104 ? 5.695 -9.140 -6.677 1.00 91.81 104 VAL A C 1
AT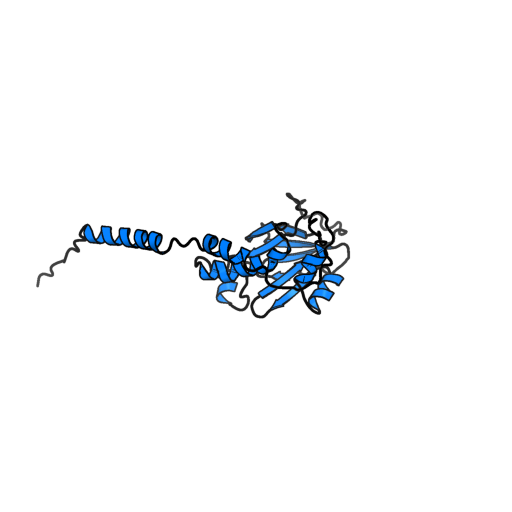OM 839 O O . VAL A 1 104 ? 5.017 -9.818 -7.448 1.00 91.81 104 VAL A O 1
ATOM 842 N N . LYS A 1 105 ? 6.225 -9.636 -5.558 1.00 92.06 105 LYS A N 1
ATOM 843 C CA . LYS A 1 105 ? 5.826 -10.920 -4.971 1.00 92.06 105 LYS A CA 1
ATOM 844 C C . LYS A 1 105 ? 5.076 -10.652 -3.677 1.00 92.06 105 LYS A C 1
ATOM 846 O O . LYS A 1 105 ? 5.519 -9.844 -2.866 1.00 92.06 105 LYS A O 1
ATOM 851 N N . VAL A 1 106 ? 3.963 -11.342 -3.466 1.00 92.06 106 VAL A N 1
ATOM 852 C CA . VAL A 1 106 ? 3.177 -11.228 -2.233 1.00 92.06 106 VAL A CA 1
ATOM 853 C C . VAL A 1 106 ? 3.278 -12.540 -1.467 1.00 92.06 106 VAL A C 1
ATOM 855 O O . VAL A 1 106 ? 2.818 -13.577 -1.943 1.00 92.06 106 VAL A O 1
ATOM 858 N N . ASP A 1 107 ? 3.869 -12.490 -0.278 1.00 91.88 107 ASP A N 1
ATOM 859 C CA . ASP A 1 107 ? 3.821 -13.574 0.695 1.00 91.88 107 ASP A CA 1
ATOM 860 C C . ASP A 1 107 ? 2.688 -13.300 1.686 1.00 91.88 107 ASP A C 1
ATOM 862 O O . ASP A 1 107 ? 2.800 -12.465 2.588 1.00 91.88 107 ASP A O 1
ATOM 866 N N . LYS A 1 108 ? 1.579 -14.021 1.502 1.00 88.38 108 LYS A N 1
ATOM 867 C CA . LYS A 1 108 ? 0.402 -13.920 2.367 1.00 88.38 108 LYS A CA 1
ATOM 868 C C . LYS A 1 108 ? 0.682 -14.401 3.794 1.00 88.38 108 LYS A C 1
ATOM 870 O O . LYS A 1 108 ? 0.112 -13.851 4.729 1.00 88.38 108 LYS A O 1
ATOM 875 N N . ASN A 1 109 ? 1.530 -15.414 3.973 1.00 88.88 109 ASN A N 1
ATOM 876 C CA . ASN A 1 109 ? 1.795 -15.995 5.290 1.00 88.88 109 ASN A CA 1
ATOM 877 C C . ASN A 1 109 ? 2.691 -15.080 6.126 1.00 88.88 109 ASN A C 1
ATOM 879 O O . ASN A 1 109 ? 2.495 -14.960 7.331 1.00 88.88 109 ASN A O 1
ATOM 883 N N . ALA A 1 110 ? 3.665 -14.436 5.481 1.00 91.19 110 ALA A N 1
ATOM 884 C CA . ALA A 1 110 ? 4.563 -13.481 6.120 1.00 91.19 110 ALA A CA 1
ATOM 885 C C . ALA A 1 110 ? 4.027 -12.038 6.117 1.00 91.19 110 ALA A C 1
ATOM 887 O O . ALA A 1 110 ? 4.741 -11.137 6.564 1.00 91.19 110 ALA A O 1
ATOM 888 N N . SER A 1 111 ? 2.830 -11.791 5.570 1.00 92.88 111 SER A N 1
ATOM 889 C CA . SER A 1 111 ? 2.257 -10.446 5.412 1.00 92.88 111 SER A CA 1
ATOM 890 C C . SER A 1 111 ? 3.224 -9.471 4.735 1.00 92.88 111 SER A C 1
ATOM 892 O O . SER A 1 111 ? 3.371 -8.324 5.161 1.00 92.88 111 SER A O 1
ATOM 894 N N . THR A 1 112 ? 3.954 -9.947 3.723 1.00 93.31 112 THR A N 1
ATOM 895 C CA . THR A 1 112 ? 5.073 -9.210 3.127 1.00 93.31 112 THR A CA 1
ATOM 896 C C . THR A 1 112 ? 4.917 -9.079 1.616 1.00 93.31 112 THR A C 1
ATOM 898 O O . THR A 1 112 ? 4.637 -10.046 0.911 1.00 93.31 112 THR A O 1
ATOM 901 N N . VAL A 1 113 ? 5.126 -7.867 1.109 1.00 93.31 113 VAL A N 1
ATOM 902 C CA . VAL A 1 113 ? 5.189 -7.533 -0.312 1.00 93.31 113 VAL A CA 1
ATOM 903 C C . VAL A 1 113 ? 6.636 -7.219 -0.672 1.00 93.31 113 VAL A C 1
ATOM 905 O O . VAL A 1 113 ? 7.251 -6.311 -0.116 1.00 93.31 113 VAL A O 1
ATOM 908 N N . TYR A 1 114 ? 7.174 -7.957 -1.629 1.00 91.69 114 TYR A N 1
ATOM 909 C CA . TYR A 1 114 ? 8.527 -7.789 -2.134 1.00 91.69 114 TYR A CA 1
ATOM 910 C C . TYR A 1 114 ? 8.467 -7.067 -3.473 1.00 91.69 114 TYR A C 1
ATOM 912 O O . TYR A 1 114 ? 7.897 -7.584 -4.433 1.00 91.69 114 TYR A O 1
ATOM 920 N N . ILE A 1 115 ? 9.034 -5.867 -3.539 1.00 91.44 115 ILE A N 1
ATOM 921 C CA . ILE A 1 115 ? 9.181 -5.098 -4.772 1.00 91.44 115 ILE A CA 1
ATOM 922 C C . ILE A 1 115 ? 10.468 -5.551 -5.444 1.00 91.44 115 ILE A C 1
ATOM 924 O O . ILE A 1 115 ? 11.556 -5.349 -4.900 1.00 91.44 115 ILE A O 1
ATOM 928 N N . ILE A 1 116 ? 10.350 -6.130 -6.635 1.00 87.56 116 ILE A N 1
ATOM 929 C CA . ILE A 1 116 ? 11.512 -6.590 -7.389 1.00 87.56 116 ILE A CA 1
ATOM 930 C C . ILE A 1 116 ? 12.225 -5.366 -7.971 1.00 87.56 116 ILE A C 1
ATOM 932 O O . ILE A 1 116 ? 11.653 -4.596 -8.749 1.00 87.56 116 ILE A O 1
ATOM 936 N N . SER A 1 117 ? 13.485 -5.175 -7.580 1.00 80.75 117 SER A N 1
ATOM 937 C CA . SER A 1 117 ? 14.364 -4.128 -8.091 1.00 80.75 117 SER A CA 1
ATOM 938 C C . SER A 1 117 ? 15.553 -4.730 -8.842 1.00 80.75 117 SER A C 1
ATOM 940 O O . SER A 1 117 ? 16.050 -5.810 -8.519 1.00 80.75 117 SER A O 1
ATOM 942 N N . TYR A 1 118 ? 16.014 -4.001 -9.856 1.00 72.19 118 TYR A N 1
ATOM 943 C CA . TYR A 1 118 ? 17.180 -4.338 -10.687 1.00 72.19 118 TYR A CA 1
ATOM 944 C C . TYR A 1 118 ? 18.366 -3.399 -10.422 1.00 72.19 118 TYR A C 1
ATOM 946 O O . TYR A 1 118 ? 19.315 -3.339 -11.198 1.00 72.19 118 TYR A O 1
ATOM 954 N N . SER A 1 119 ? 18.284 -2.605 -9.356 1.00 66.94 119 SER A N 1
ATOM 955 C CA . SER A 1 119 ? 19.337 -1.697 -8.915 1.00 66.94 119 SER A CA 1
ATOM 956 C C . SER A 1 119 ? 19.637 -1.935 -7.441 1.00 66.94 119 SER A C 1
ATOM 958 O O . SER A 1 119 ? 18.724 -2.261 -6.678 1.00 66.94 119 SER A O 1
ATOM 960 N N . ASN A 1 120 ? 20.902 -1.716 -7.055 1.00 59.50 120 ASN A N 1
ATOM 961 C CA . ASN A 1 120 ? 21.419 -1.762 -5.680 1.00 59.50 120 ASN A CA 1
ATOM 962 C C . ASN A 1 120 ? 20.827 -0.627 -4.819 1.00 59.50 120 ASN A C 1
ATOM 964 O O . ASN A 1 120 ? 21.539 0.240 -4.314 1.00 59.50 120 ASN A O 1
ATOM 968 N N . GLN A 1 121 ? 19.503 -0.568 -4.716 1.00 62.66 121 GLN A N 1
ATOM 969 C CA . GLN A 1 121 ? 18.802 0.317 -3.804 1.00 62.66 121 GLN A CA 1
ATOM 970 C C . GLN A 1 121 ? 18.845 -0.300 -2.411 1.00 62.66 121 GLN A C 1
ATOM 972 O O . GLN A 1 121 ? 18.558 -1.484 -2.241 1.00 62.66 121 GLN A O 1
ATOM 977 N N . SER A 1 122 ? 19.192 0.514 -1.415 1.00 62.44 122 SER A N 1
ATOM 978 C CA . SER A 1 122 ? 19.162 0.119 -0.010 1.00 62.44 122 SER A CA 1
ATOM 979 C C . SER A 1 122 ? 17.813 -0.514 0.335 1.00 62.44 122 SER A C 1
ATOM 981 O O . SER A 1 122 ? 16.764 0.018 -0.040 1.00 62.44 122 SER A O 1
ATOM 983 N N . GLN A 1 123 ? 17.834 -1.637 1.056 1.00 64.94 123 GLN A N 1
ATOM 984 C CA . GLN A 1 123 ? 16.622 -2.284 1.553 1.00 64.94 123 GLN A CA 1
ATOM 985 C C . GLN A 1 123 ? 15.938 -1.360 2.565 1.00 64.94 123 GLN A C 1
ATOM 987 O O . GLN A 1 123 ? 16.336 -1.284 3.724 1.00 64.94 123 GLN A O 1
ATOM 992 N N . VAL A 1 124 ? 14.931 -0.615 2.112 1.00 78.19 124 VAL A N 1
ATOM 993 C CA . VAL A 1 124 ? 14.093 0.207 2.988 1.00 78.19 124 VAL A CA 1
ATOM 994 C C . VAL A 1 124 ? 12.848 -0.596 3.322 1.00 78.19 124 VAL A C 1
ATOM 996 O O . VAL A 1 124 ? 11.964 -0.745 2.480 1.00 78.19 124 VAL A O 1
ATOM 999 N N . GLU A 1 125 ? 12.784 -1.101 4.551 1.00 88.38 125 GLU A N 1
ATOM 1000 C CA . GLU A 1 125 ? 11.575 -1.722 5.082 1.00 88.38 125 GLU A CA 1
ATOM 1001 C C . GLU A 1 125 ? 10.516 -0.660 5.376 1.00 88.38 125 GLU A C 1
ATOM 1003 O O . GLU A 1 125 ? 10.801 0.389 5.960 1.00 88.38 125 GLU A O 1
ATOM 1008 N N . ARG A 1 126 ? 9.277 -0.934 4.962 1.00 91.25 126 ARG A N 1
ATOM 1009 C CA . ARG A 1 126 ? 8.119 -0.096 5.282 1.00 91.25 126 ARG A CA 1
ATOM 1010 C C . ARG A 1 126 ? 7.012 -0.957 5.862 1.00 91.25 126 ARG A C 1
ATOM 1012 O O . ARG A 1 126 ? 6.701 -2.013 5.324 1.00 91.25 126 ARG A O 1
ATOM 1019 N N . LEU A 1 127 ? 6.415 -0.485 6.948 1.00 93.38 127 LEU A N 1
ATOM 1020 C CA . LEU A 1 127 ? 5.268 -1.106 7.600 1.00 93.38 127 LEU A CA 1
ATOM 1021 C C . LEU A 1 127 ? 4.047 -0.232 7.343 1.00 93.38 127 LEU A C 1
ATOM 1023 O O . LEU A 1 127 ? 4.038 0.931 7.738 1.00 93.38 127 LEU A O 1
ATOM 1027 N N . ILE A 1 128 ? 3.037 -0.781 6.676 1.00 92.38 128 ILE A N 1
ATOM 1028 C CA . ILE A 1 128 ? 1.813 -0.060 6.313 1.00 92.38 128 ILE A CA 1
ATOM 1029 C C . ILE A 1 128 ? 0.617 -0.816 6.868 1.00 92.38 128 ILE A C 1
ATOM 1031 O O . ILE A 1 128 ? 0.560 -2.036 6.775 1.00 92.38 128 ILE A O 1
ATOM 1035 N N . LYS A 1 129 ? -0.355 -0.100 7.426 1.00 93.62 129 LYS A N 1
ATOM 1036 C CA . LYS A 1 129 ? -1.650 -0.660 7.819 1.00 93.62 129 LYS A CA 1
ATOM 1037 C C . LYS A 1 129 ? -2.668 -0.294 6.740 1.00 93.62 129 LYS A C 1
ATOM 1039 O O . LYS A 1 129 ? -3.077 0.860 6.697 1.00 93.62 129 LYS A O 1
ATOM 1044 N N . PRO A 1 130 ? -3.033 -1.216 5.832 1.00 93.19 130 PRO A N 1
ATOM 1045 C CA . PRO A 1 130 ? -3.786 -0.868 4.631 1.00 93.19 130 PRO A CA 1
ATOM 1046 C C . PRO A 1 130 ? -5.292 -0.779 4.932 1.00 93.19 130 PRO A C 1
ATOM 1048 O O . PRO A 1 130 ? -6.079 -1.604 4.475 1.00 93.19 130 PRO A O 1
ATOM 1051 N N . TYR A 1 131 ? -5.679 0.198 5.750 1.00 92.12 131 TYR A N 1
ATOM 1052 C CA . TYR A 1 131 ? -7.046 0.438 6.209 1.00 92.12 131 TYR A CA 1
ATOM 1053 C C . TYR A 1 131 ? -7.372 1.928 6.069 1.00 92.12 131 TYR A C 1
ATOM 1055 O O . TYR A 1 131 ? -6.532 2.772 6.383 1.00 92.12 131 TYR A O 1
ATOM 1063 N N . ALA A 1 132 ? -8.568 2.255 5.577 1.00 86.81 132 ALA A N 1
ATOM 1064 C CA . ALA A 1 132 ? -9.038 3.641 5.568 1.00 86.81 132 ALA A CA 1
ATOM 1065 C C . ALA A 1 132 ? -9.322 4.103 7.004 1.00 86.81 132 ALA A C 1
ATOM 1067 O O . ALA A 1 132 ? -9.620 3.275 7.843 1.00 86.81 132 ALA A O 1
ATOM 1068 N N . LEU A 1 133 ? -9.268 5.401 7.300 1.00 88.69 133 LEU A N 1
ATOM 1069 C CA . LEU A 1 133 ? -9.343 5.945 8.667 1.00 88.69 133 LEU A CA 1
ATOM 1070 C C . LEU A 1 133 ? -8.083 5.663 9.507 1.00 88.69 133 LEU A C 1
ATOM 1072 O O . LEU A 1 133 ? -8.137 5.222 10.655 1.00 88.69 133 LEU A O 1
ATOM 1076 N N . GLN A 1 134 ? -6.914 5.915 8.918 1.00 86.50 134 GLN A N 1
ATOM 1077 C CA . GLN A 1 134 ? -5.616 5.661 9.554 1.00 86.50 134 GLN A CA 1
ATOM 1078 C C . GLN A 1 134 ? -5.362 6.463 10.841 1.00 86.50 134 GLN A C 1
ATOM 1080 O O . GLN A 1 134 ? -4.522 6.082 11.657 1.00 86.50 134 GLN A O 1
ATOM 1085 N N . ASP A 1 135 ? -6.070 7.577 11.015 1.00 88.12 135 ASP A N 1
ATOM 1086 C CA . ASP A 1 135 ? -6.007 8.449 12.183 1.00 88.12 135 ASP A CA 1
ATOM 1087 C C . ASP A 1 135 ? -6.774 7.890 13.396 1.00 88.12 135 ASP A C 1
ATOM 1089 O O . ASP A 1 135 ? -6.485 8.274 14.535 1.00 88.12 135 ASP A O 1
ATOM 1093 N N . ASP A 1 136 ? -7.681 6.926 13.194 1.00 91.44 136 ASP A N 1
ATOM 1094 C CA . ASP A 1 136 ? -8.382 6.258 14.290 1.00 91.44 136 ASP A CA 1
ATOM 1095 C C . ASP A 1 136 ? -7.508 5.167 14.930 1.00 91.44 136 ASP A C 1
ATOM 1097 O O . ASP A 1 136 ? -7.336 4.049 14.436 1.00 91.44 136 ASP A O 1
ATOM 1101 N N . GLN A 1 137 ? -6.970 5.483 16.107 1.00 92.25 137 GLN A N 1
ATOM 1102 C CA . GLN A 1 137 ? -6.117 4.564 16.861 1.00 92.25 137 GLN A CA 1
ATOM 1103 C C . GLN A 1 137 ? -6.847 3.302 17.341 1.00 92.25 137 GLN A C 1
ATOM 1105 O O . GLN A 1 137 ? -6.196 2.287 17.598 1.00 92.25 137 GLN A O 1
ATOM 1110 N N . THR A 1 138 ? -8.168 3.348 17.517 1.00 91.81 138 THR A N 1
ATOM 1111 C CA . THR A 1 138 ? -8.961 2.189 17.944 1.00 91.81 138 THR A CA 1
ATOM 1112 C C . THR A 1 138 ? -9.072 1.192 16.806 1.00 91.81 138 THR A C 1
ATOM 1114 O O . THR A 1 138 ? -8.757 0.021 17.016 1.00 91.81 138 THR A O 1
ATOM 1117 N N . ALA A 1 139 ? -9.417 1.659 15.606 1.00 90.69 139 ALA A N 1
ATOM 1118 C CA . ALA A 1 139 ? -9.405 0.843 14.398 1.00 90.69 139 ALA A CA 1
ATOM 1119 C C . ALA A 1 139 ? -7.998 0.286 14.136 1.00 90.69 139 ALA A C 1
ATOM 1121 O O . ALA A 1 139 ? -7.817 -0.926 14.004 1.00 90.69 139 ALA A O 1
ATOM 1122 N N . MET A 1 140 ? -6.969 1.141 14.172 1.00 92.75 140 MET A N 1
ATOM 1123 C CA . MET A 1 140 ? -5.589 0.739 13.879 1.00 92.75 140 MET A CA 1
ATOM 1124 C C . MET A 1 140 ? -5.029 -0.332 14.821 1.00 92.75 140 MET A C 1
ATOM 1126 O O . MET A 1 140 ? -4.108 -1.045 14.422 1.00 92.75 140 MET A O 1
ATOM 1130 N N . LYS A 1 141 ? -5.532 -0.490 16.052 1.00 93.69 141 LYS A N 1
ATOM 1131 C CA . LYS A 1 141 ? -5.096 -1.579 16.954 1.00 93.69 141 LYS A CA 1
ATOM 1132 C C . LYS A 1 141 ? -5.387 -2.966 16.388 1.00 93.69 141 LYS A C 1
ATOM 1134 O O . LYS A 1 141 ? -4.621 -3.888 16.652 1.00 93.69 141 LYS A O 1
ATOM 1139 N N . TRP A 1 142 ? -6.461 -3.091 15.618 1.00 92.50 142 TRP A N 1
ATOM 1140 C CA . TRP A 1 142 ? -6.927 -4.359 15.064 1.00 92.50 142 TRP A CA 1
ATOM 1141 C C . TRP A 1 142 ? -6.436 -4.606 13.633 1.00 92.50 142 TRP A C 1
ATOM 1143 O O . TRP A 1 142 ? -6.510 -5.725 13.135 1.00 92.50 142 TRP A O 1
ATOM 1153 N N . VAL A 1 143 ? -5.869 -3.586 12.985 1.00 94.06 143 VAL A N 1
ATOM 1154 C CA . VAL A 1 143 ? -5.300 -3.704 11.640 1.00 94.06 143 VAL A CA 1
ATOM 1155 C C . VAL A 1 143 ? -3.872 -4.243 11.699 1.00 94.06 143 VAL A C 1
ATOM 1157 O O . VAL A 1 143 ? -2.962 -3.604 12.244 1.00 94.06 143 VAL A O 1
ATOM 1160 N N . SER A 1 144 ? -3.666 -5.411 11.090 1.00 93.56 144 SER A N 1
ATOM 1161 C CA . SER A 1 144 ? -2.346 -6.018 10.918 1.00 93.56 144 SER A CA 1
ATOM 1162 C C . SER A 1 144 ? -1.501 -5.233 9.906 1.00 93.56 144 SER A C 1
ATOM 1164 O O . SER A 1 144 ? -2.007 -4.839 8.852 1.00 93.56 144 SER A O 1
ATOM 1166 N N . PRO A 1 145 ? -0.212 -4.981 10.199 1.00 94.81 145 PRO A N 1
ATOM 1167 C CA . PRO A 1 145 ? 0.664 -4.308 9.258 1.00 94.81 145 PRO A CA 1
ATOM 1168 C C . PRO A 1 145 ? 1.096 -5.251 8.131 1.00 94.81 145 PRO A C 1
ATOM 1170 O O . PRO A 1 145 ? 1.390 -6.424 8.352 1.00 94.81 145 PRO A O 1
ATOM 1173 N N . VAL A 1 146 ? 1.218 -4.693 6.934 1.00 95.19 146 VAL A N 1
ATOM 1174 C CA . VAL A 1 146 ? 1.872 -5.292 5.775 1.00 95.19 146 VAL A CA 1
ATOM 1175 C C . VAL A 1 146 ? 3.284 -4.731 5.675 1.00 95.19 146 VAL A C 1
ATOM 1177 O O . VAL A 1 146 ? 3.496 -3.516 5.716 1.00 95.19 146 VAL A O 1
ATOM 1180 N N . ARG A 1 147 ? 4.256 -5.627 5.538 1.00 95.00 147 ARG A N 1
ATOM 1181 C CA . ARG A 1 147 ? 5.666 -5.294 5.331 1.00 95.00 147 ARG A CA 1
ATOM 1182 C C . ARG A 1 147 ? 5.935 -5.120 3.847 1.00 95.00 147 ARG A C 1
ATOM 1184 O O . ARG A 1 147 ? 5.513 -5.948 3.050 1.00 95.00 147 ARG A O 1
ATOM 1191 N N . ILE A 1 148 ? 6.661 -4.079 3.468 1.00 93.00 148 ILE A N 1
ATOM 1192 C CA . ILE A 1 148 ? 7.135 -3.870 2.101 1.00 93.00 148 ILE A CA 1
ATOM 1193 C C . ILE A 1 148 ? 8.656 -3.853 2.112 1.00 93.00 148 ILE A C 1
ATOM 1195 O O . ILE A 1 148 ? 9.261 -3.074 2.852 1.00 93.00 148 ILE A O 1
ATOM 1199 N N . LEU A 1 149 ? 9.257 -4.712 1.291 1.00 90.75 149 LEU A N 1
ATOM 1200 C CA . LEU A 1 149 ? 10.701 -4.878 1.164 1.00 90.75 149 LEU A CA 1
ATOM 1201 C C . LEU A 1 149 ? 11.124 -4.744 -0.298 1.00 90.75 149 LEU A C 1
ATOM 1203 O O . LEU A 1 149 ? 10.412 -5.180 -1.200 1.00 90.75 149 LEU A O 1
ATOM 1207 N N . ASN A 1 150 ? 12.311 -4.191 -0.535 1.00 87.94 150 ASN A N 1
ATOM 1208 C CA . ASN A 1 150 ? 12.935 -4.221 -1.854 1.00 87.94 150 ASN A CA 1
ATOM 1209 C C . ASN A 1 150 ? 13.777 -5.499 -1.976 1.00 87.94 150 ASN A C 1
ATOM 1211 O O . ASN A 1 150 ? 14.691 -5.724 -1.181 1.00 87.94 150 ASN A O 1
ATOM 1215 N N . GLU A 1 151 ? 13.471 -6.324 -2.974 1.00 80.56 151 GLU A N 1
ATOM 1216 C CA . GLU A 1 151 ? 14.233 -7.525 -3.316 1.00 80.56 151 GLU A CA 1
ATOM 1217 C C . GLU A 1 151 ? 15.141 -7.207 -4.509 1.00 80.56 151 GLU A C 1
ATOM 1219 O O . GLU A 1 151 ? 14.664 -6.814 -5.576 1.00 80.56 151 GLU A O 1
ATOM 1224 N N . ASP A 1 152 ? 16.454 -7.351 -4.326 1.00 76.38 152 ASP A N 1
ATOM 1225 C CA . ASP A 1 152 ? 17.416 -7.212 -5.416 1.00 76.38 152 ASP A CA 1
ATOM 1226 C C . ASP A 1 152 ? 17.500 -8.522 -6.202 1.00 76.38 152 ASP A C 1
ATOM 1228 O O . ASP A 1 152 ? 18.045 -9.521 -5.727 1.00 76.38 152 ASP A O 1
ATOM 1232 N N . SER A 1 153 ? 16.987 -8.482 -7.430 1.00 69.94 153 SER A N 1
ATOM 1233 C CA . SER A 1 153 ? 16.981 -9.606 -8.372 1.00 69.94 153 SER A CA 1
ATOM 1234 C C . SER A 1 153 ? 18.374 -10.109 -8.769 1.00 69.94 153 SER A C 1
ATOM 1236 O O . SER A 1 153 ? 18.497 -11.235 -9.249 1.00 69.94 153 SER A O 1
ATOM 1238 N N . THR A 1 154 ? 19.418 -9.295 -8.589 1.00 63.94 154 THR A N 1
ATOM 1239 C CA . THR A 1 154 ? 20.801 -9.633 -8.957 1.00 63.94 154 THR A CA 1
ATOM 1240 C C . THR A 1 154 ? 21.607 -10.214 -7.798 1.00 63.94 154 THR A C 1
ATOM 1242 O O . THR A 1 154 ? 22.675 -10.794 -8.009 1.00 63.94 154 THR A O 1
ATOM 1245 N N . SER A 1 155 ? 21.089 -10.112 -6.573 1.00 58.56 155 SER A N 1
ATOM 1246 C CA . SER A 1 155 ? 21.762 -10.613 -5.383 1.00 58.56 155 SER A CA 1
ATOM 1247 C C . SER A 1 155 ? 21.658 -12.141 -5.304 1.00 58.56 155 SER A C 1
ATOM 1249 O O . SER A 1 155 ? 20.617 -12.712 -4.987 1.00 58.56 155 SER A O 1
ATOM 1251 N N . THR A 1 156 ? 22.765 -12.843 -5.548 1.00 50.56 156 THR A N 1
ATOM 1252 C CA . THR A 1 156 ? 22.865 -14.313 -5.430 1.00 50.56 156 THR A CA 1
ATOM 1253 C C . THR A 1 156 ? 22.625 -14.815 -3.996 1.00 50.56 156 THR A C 1
ATOM 1255 O O . THR A 1 156 ? 22.414 -16.005 -3.772 1.00 50.56 156 THR A O 1
ATOM 1258 N N . SER A 1 157 ? 22.630 -13.908 -3.012 1.00 49.75 157 SER A N 1
ATOM 1259 C CA . SER A 1 157 ? 22.277 -14.158 -1.612 1.00 49.75 157 SER A CA 1
ATOM 1260 C C . SER A 1 157 ? 20.765 -14.159 -1.338 1.00 49.75 157 SER A C 1
ATOM 1262 O O . SER A 1 157 ? 20.362 -14.644 -0.284 1.00 49.75 157 SER A O 1
ATOM 1264 N N . SER A 1 158 ? 19.919 -13.708 -2.275 1.00 50.56 158 SER A N 1
ATOM 1265 C CA . SER A 1 158 ? 18.445 -13.780 -2.181 1.00 50.56 158 SER A CA 1
ATOM 1266 C C . SER A 1 158 ? 17.865 -15.161 -2.532 1.00 50.56 158 SER A C 1
ATOM 1268 O O . SER A 1 158 ? 16.658 -15.323 -2.692 1.00 50.56 158 SER A O 1
ATOM 1270 N N . SER A 1 159 ? 18.712 -16.196 -2.581 1.00 45.62 159 SER A N 1
ATOM 1271 C CA . SER A 1 159 ? 18.336 -17.603 -2.811 1.00 45.62 159 SER A CA 1
ATOM 1272 C C . SER A 1 159 ? 17.372 -18.218 -1.776 1.00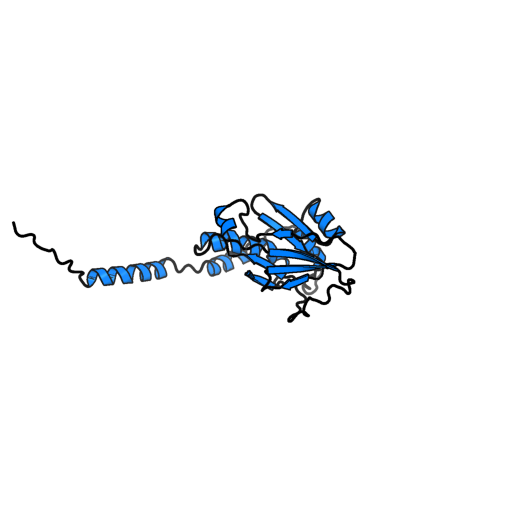 45.62 159 SER A C 1
ATOM 1274 O O . SER A 1 159 ? 17.062 -19.403 -1.865 1.00 45.62 159 SER A O 1
ATOM 1276 N N . SER A 1 160 ? 16.886 -17.455 -0.791 1.00 53.62 160 SER A N 1
ATOM 1277 C CA . SER A 1 160 ? 16.008 -17.955 0.273 1.00 53.62 160 SER A CA 1
ATOM 1278 C C . SER A 1 160 ? 14.512 -17.804 -0.007 1.00 53.62 160 SER A C 1
ATOM 1280 O O . SER A 1 160 ? 13.711 -18.399 0.716 1.00 53.62 160 SER A O 1
ATOM 1282 N N . MET A 1 161 ? 14.103 -17.047 -1.030 1.00 61.59 161 MET A N 1
ATOM 1283 C CA . MET A 1 161 ? 12.684 -16.910 -1.354 1.00 61.59 161 MET A CA 1
ATOM 1284 C C . MET A 1 161 ? 12.231 -17.971 -2.352 1.00 61.59 161 MET A C 1
ATOM 1286 O O . MET A 1 161 ? 12.725 -18.057 -3.476 1.00 61.59 161 MET A O 1
ATOM 1290 N N . ALA A 1 162 ? 11.253 -18.772 -1.929 1.00 71.25 162 ALA A N 1
ATOM 1291 C CA . ALA A 1 162 ? 10.624 -19.774 -2.773 1.00 71.25 162 ALA A CA 1
ATOM 1292 C C . ALA A 1 162 ? 10.032 -19.135 -4.049 1.00 71.25 162 ALA A C 1
ATOM 1294 O O . ALA A 1 162 ? 9.568 -17.989 -4.015 1.00 71.25 162 ALA A O 1
ATOM 1295 N N . PRO A 1 163 ? 10.017 -19.864 -5.179 1.00 79.44 163 PRO A N 1
ATOM 1296 C CA . PRO A 1 163 ? 9.370 -19.390 -6.395 1.00 79.44 163 PRO A CA 1
ATOM 1297 C C . PRO A 1 163 ? 7.878 -19.120 -6.155 1.00 79.44 163 PRO A C 1
ATOM 1299 O O . PRO A 1 163 ? 7.231 -19.783 -5.339 1.00 79.44 163 PRO A O 1
ATOM 1302 N N . CYS A 1 164 ? 7.321 -18.155 -6.890 1.00 85.88 164 CYS A N 1
ATOM 1303 C CA . CYS A 1 164 ? 5.895 -17.849 -6.830 1.00 85.88 164 CYS A CA 1
ATOM 1304 C C . CYS A 1 164 ? 5.069 -19.085 -7.199 1.00 85.88 164 CYS A C 1
ATOM 1306 O O . CYS A 1 164 ? 5.293 -19.710 -8.233 1.00 85.88 164 CYS A O 1
ATOM 1308 N N . ARG A 1 165 ? 4.080 -19.415 -6.363 1.00 88.31 165 ARG A N 1
ATOM 1309 C CA . ARG A 1 165 ? 3.136 -20.505 -6.643 1.00 88.31 165 ARG A CA 1
ATOM 1310 C C . ARG A 1 165 ? 2.123 -20.130 -7.729 1.00 88.31 165 ARG A C 1
ATOM 1312 O O . ARG A 1 165 ? 1.673 -21.001 -8.465 1.00 88.31 165 ARG A O 1
ATOM 1319 N N . PHE A 1 166 ? 1.770 -18.849 -7.797 1.00 90.31 166 PHE A N 1
ATOM 1320 C CA . PHE A 1 166 ? 0.851 -18.279 -8.775 1.00 90.31 166 PHE A CA 1
ATOM 1321 C C . PHE A 1 166 ? 1.434 -16.969 -9.302 1.00 90.31 166 PHE A C 1
ATOM 1323 O O . PHE A 1 166 ? 2.080 -16.229 -8.555 1.00 90.31 166 PHE A O 1
ATOM 1330 N N . THR A 1 167 ? 1.212 -16.704 -10.584 1.00 90.44 167 THR A N 1
ATOM 1331 C CA . THR A 1 167 ? 1.643 -15.484 -11.267 1.00 90.44 167 THR A CA 1
ATOM 1332 C C . THR A 1 167 ? 0.426 -14.871 -11.932 1.00 90.44 167 THR A C 1
ATOM 1334 O O . THR A 1 167 ? -0.352 -15.578 -12.571 1.00 90.44 167 THR A O 1
ATOM 1337 N N . HIS A 1 168 ? 0.270 -13.565 -11.751 1.00 89.06 168 HIS A N 1
ATOM 1338 C CA . HIS A 1 168 ? -0.883 -12.809 -12.208 1.00 89.06 168 HIS A CA 1
ATOM 1339 C C . HIS A 1 168 ? -0.391 -11.617 -13.030 1.00 89.06 168 HIS A C 1
ATOM 1341 O O . HIS A 1 168 ? 0.487 -10.881 -12.582 1.00 89.06 168 HIS A O 1
ATOM 1347 N N . ASP A 1 169 ? -0.976 -11.419 -14.213 1.00 86.75 169 ASP A N 1
ATOM 1348 C CA . ASP A 1 169 ? -0.620 -10.332 -15.144 1.00 86.75 169 ASP A CA 1
ATOM 1349 C C . ASP A 1 169 ? -1.549 -9.110 -14.999 1.00 86.75 169 ASP A C 1
ATOM 1351 O O . ASP A 1 169 ? -1.669 -8.266 -15.890 1.00 86.75 169 ASP A O 1
ATOM 1355 N N . VAL A 1 170 ? -2.246 -9.024 -13.866 1.00 87.56 170 VAL A N 1
ATOM 1356 C CA . VAL A 1 170 ? -3.165 -7.940 -13.507 1.00 87.56 170 VAL A CA 1
ATOM 1357 C C . VAL A 1 170 ? -2.704 -7.278 -12.205 1.00 87.56 170 VAL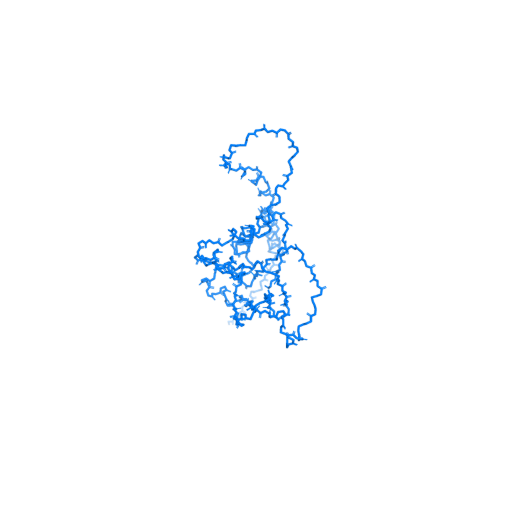 A C 1
ATOM 1359 O O . VAL A 1 170 ? -2.088 -7.939 -11.369 1.00 87.56 170 VAL A O 1
ATOM 1362 N N . PRO A 1 171 ? -2.975 -5.977 -11.995 1.00 90.06 171 PRO A N 1
ATOM 1363 C CA . PRO A 1 171 ? -2.663 -5.306 -10.738 1.00 90.06 171 PRO A CA 1
ATOM 1364 C C . PRO A 1 171 ? -3.376 -5.966 -9.556 1.00 90.06 171 PRO A C 1
ATOM 1366 O O . PRO A 1 171 ? -4.540 -6.351 -9.654 1.00 90.06 171 PRO A O 1
ATOM 1369 N N . ALA A 1 172 ? -2.695 -6.019 -8.416 1.00 91.31 172 ALA A N 1
ATOM 1370 C CA . ALA A 1 172 ? -3.273 -6.453 -7.153 1.00 91.31 172 ALA A CA 1
ATOM 1371 C C . ALA A 1 172 ? -3.527 -5.253 -6.232 1.00 91.31 172 ALA A C 1
ATOM 1373 O O . ALA A 1 172 ? -2.756 -4.291 -6.222 1.00 91.31 172 ALA A O 1
ATOM 1374 N N . VAL A 1 173 ? -4.584 -5.329 -5.427 1.00 92.88 173 VAL A N 1
ATOM 1375 C CA . VAL A 1 173 ? -4.859 -4.385 -4.338 1.00 92.88 173 VAL A CA 1
ATOM 1376 C C . VAL A 1 173 ? -4.824 -5.126 -3.014 1.00 92.88 173 VAL A C 1
ATOM 1378 O O . VAL A 1 173 ? -5.516 -6.127 -2.844 1.00 92.88 173 VAL A O 1
ATOM 1381 N N . VAL A 1 174 ? -4.017 -4.622 -2.083 1.00 93.12 174 VAL A N 1
ATOM 1382 C CA . VAL A 1 174 ? -3.912 -5.136 -0.715 1.00 93.12 174 VAL A CA 1
ATOM 1383 C C . VAL A 1 174 ? -4.653 -4.184 0.211 1.00 93.12 174 VAL A C 1
ATOM 1385 O O . VAL A 1 174 ? -4.360 -2.991 0.234 1.00 93.12 174 VAL A O 1
ATOM 1388 N N . PHE A 1 175 ? -5.601 -4.720 0.970 1.00 92.75 175 PHE A N 1
ATOM 1389 C CA . PHE A 1 175 ? -6.351 -3.990 1.985 1.00 92.75 175 PHE A CA 1
ATOM 1390 C C . PHE A 1 175 ? -6.604 -4.900 3.185 1.00 92.75 175 PHE A C 1
ATOM 1392 O O . PHE A 1 175 ? -6.594 -6.127 3.063 1.00 92.75 175 PHE A O 1
ATOM 1399 N N . SER A 1 176 ? -6.840 -4.291 4.338 1.00 91.69 176 SER A N 1
ATOM 1400 C CA . SER A 1 176 ? -7.257 -4.991 5.540 1.00 91.69 176 SER A CA 1
ATOM 1401 C C . SER A 1 176 ? -8.726 -4.718 5.804 1.00 91.69 176 SER A C 1
ATOM 1403 O O . SER A 1 176 ? -9.219 -3.618 5.571 1.00 91.69 176 SER A O 1
ATOM 1405 N N . SER A 1 177 ? -9.418 -5.714 6.342 1.00 89.75 177 SER A N 1
ATOM 1406 C CA . SER A 1 177 ? -10.705 -5.510 7.002 1.00 89.75 177 SER A CA 1
ATOM 1407 C C . SER A 1 177 ? -10.553 -5.622 8.516 1.00 89.75 177 SER A C 1
ATOM 1409 O O . SER A 1 177 ? -11.474 -6.085 9.158 1.00 89.75 177 SER A O 1
ATOM 1411 N N . GLY A 1 178 ? -9.383 -5.349 9.095 1.00 88.75 178 GLY A N 1
ATOM 1412 C CA . GLY A 1 178 ? -9.127 -5.629 10.510 1.00 88.75 178 GLY A CA 1
ATOM 1413 C C . GLY A 1 178 ? -9.719 -4.614 11.486 1.00 88.75 178 GLY A C 1
ATOM 1414 O O . GLY A 1 178 ? -9.882 -4.963 12.644 1.00 88.75 178 GLY A O 1
ATOM 1415 N N . GLY A 1 179 ? -10.017 -3.384 11.050 1.00 87.75 179 GLY A N 1
ATOM 1416 C CA . GLY A 1 179 ? -10.430 -2.272 11.915 1.00 87.75 179 GLY A CA 1
ATOM 1417 C C . GLY A 1 179 ? -11.828 -2.430 12.520 1.00 87.75 179 GLY A C 1
ATOM 1418 O O . GLY A 1 179 ? -12.105 -3.369 13.266 1.00 87.75 179 GLY A O 1
ATOM 1419 N N . PHE A 1 180 ? -12.730 -1.492 12.244 1.00 86.12 180 PHE A N 1
ATOM 1420 C CA . PHE A 1 180 ? -14.108 -1.624 12.698 1.00 86.12 180 PHE A CA 1
ATOM 1421 C C . PHE A 1 180 ? -14.849 -2.644 11.828 1.00 86.12 180 PHE A C 1
ATOM 1423 O O . PHE A 1 180 ? -15.239 -2.381 10.695 1.00 86.12 180 PHE A O 1
ATOM 1430 N N . THR A 1 181 ? -15.041 -3.845 12.369 1.00 73.38 181 THR A N 1
ATOM 1431 C CA . THR A 1 181 ? -15.716 -4.953 11.681 1.00 73.38 181 THR A CA 1
ATOM 1432 C C . THR A 1 181 ? -17.047 -5.298 12.325 1.00 73.38 181 THR A C 1
ATOM 1434 O O . THR A 1 181 ? -17.254 -5.070 13.516 1.00 73.38 181 THR A O 1
ATOM 1437 N N . GLY A 1 182 ? -17.966 -5.865 11.536 1.00 75.75 182 GLY A N 1
ATOM 1438 C CA . GLY A 1 182 ? -19.246 -6.378 12.034 1.00 75.75 182 GLY A CA 1
ATOM 1439 C C . GLY A 1 182 ? -20.394 -5.365 12.051 1.00 75.75 182 GLY A C 1
ATOM 1440 O O . GLY A 1 182 ? -21.463 -5.664 12.581 1.00 75.75 182 GLY A O 1
ATOM 1441 N N . ASN A 1 183 ? -20.205 -4.185 11.455 1.00 81.12 183 ASN A N 1
ATOM 1442 C CA . ASN A 1 183 ? -21.256 -3.199 11.215 1.00 81.12 183 ASN A CA 1
ATOM 1443 C C . ASN A 1 183 ? -21.235 -2.785 9.739 1.00 81.12 183 ASN A C 1
ATOM 1445 O O . ASN A 1 183 ? -20.188 -2.403 9.219 1.00 81.12 183 ASN A O 1
ATOM 1449 N N . GLN A 1 184 ? -22.406 -2.789 9.096 1.00 87.94 184 GLN A N 1
ATOM 1450 C CA . GLN A 1 184 ? -22.556 -2.454 7.675 1.00 87.94 184 GLN A CA 1
ATOM 1451 C C . GLN A 1 184 ? -22.014 -1.061 7.338 1.00 87.94 184 GLN A C 1
ATOM 1453 O O . GLN A 1 184 ? -21.490 -0.859 6.249 1.00 87.94 184 GLN A O 1
ATOM 1458 N N . PHE A 1 185 ? -22.119 -0.107 8.268 1.00 88.44 185 PHE A N 1
ATOM 1459 C CA . PHE A 1 185 ? -21.582 1.238 8.069 1.00 88.44 185 PHE A CA 1
ATOM 1460 C C . PHE A 1 185 ? -20.062 1.212 7.858 1.00 88.44 185 PHE A C 1
ATOM 1462 O O . PHE A 1 185 ? -19.584 1.725 6.855 1.00 88.44 185 PHE A O 1
ATOM 1469 N N . HIS A 1 186 ? -19.314 0.542 8.739 1.00 88.94 186 HIS A N 1
ATOM 1470 C CA . HIS A 1 186 ? -17.855 0.460 8.624 1.00 88.94 186 HIS A CA 1
ATOM 1471 C C . HIS A 1 186 ? -17.423 -0.376 7.414 1.00 88.94 186 HIS A C 1
ATOM 1473 O O . HIS A 1 186 ? -16.487 -0.012 6.709 1.00 88.94 186 HIS A O 1
ATOM 1479 N N . GLU A 1 187 ? -18.150 -1.451 7.096 1.00 88.75 187 GLU A N 1
ATOM 1480 C CA . GLU A 1 187 ? -17.879 -2.230 5.882 1.00 88.75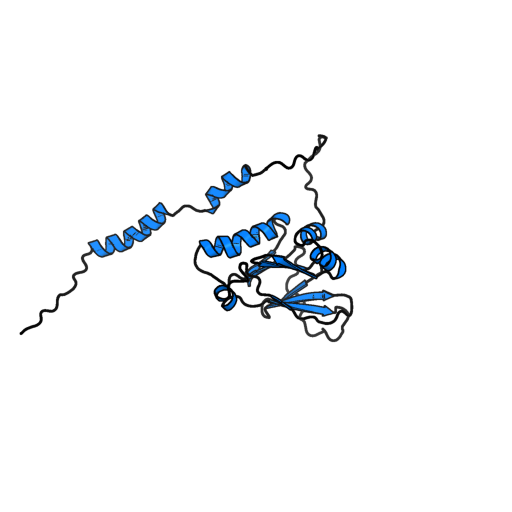 187 GLU A CA 1
ATOM 1481 C C . GLU A 1 187 ? -18.041 -1.388 4.609 1.00 88.75 187 GLU A C 1
ATOM 1483 O O . GLU A 1 187 ? -17.242 -1.497 3.679 1.00 88.75 187 GLU A O 1
ATOM 1488 N N . ILE A 1 188 ? -19.052 -0.521 4.554 1.00 90.25 188 ILE A N 1
ATOM 1489 C CA . ILE A 1 188 ? -19.278 0.336 3.392 1.00 90.25 188 ILE A CA 1
ATOM 1490 C C . ILE A 1 188 ? -18.255 1.474 3.351 1.00 90.25 188 ILE A C 1
ATOM 1492 O O . ILE A 1 188 ? -17.582 1.645 2.332 1.00 90.25 188 ILE A O 1
ATOM 1496 N N . ASP A 1 189 ? -18.115 2.221 4.441 1.00 89.06 189 ASP A N 1
ATOM 1497 C CA . ASP A 1 189 ? -17.379 3.486 4.451 1.00 89.06 189 ASP A CA 1
ATOM 1498 C C . ASP A 1 189 ? -15.863 3.296 4.540 1.00 89.06 189 ASP A C 1
ATOM 1500 O O . ASP A 1 189 ? -15.111 4.068 3.946 1.00 89.06 189 ASP A O 1
ATOM 1504 N N . GLU A 1 190 ? -15.399 2.244 5.217 1.00 87.38 190 GLU A N 1
ATOM 1505 C CA . GLU A 1 190 ? -13.973 2.040 5.506 1.00 87.38 190 GLU A CA 1
ATOM 1506 C C . GLU A 1 190 ? -13.345 0.959 4.617 1.00 87.38 190 GLU A C 1
ATOM 1508 O O . GLU A 1 190 ? -12.122 0.894 4.488 1.00 87.38 190 GLU A O 1
ATOM 1513 N N . ILE A 1 191 ? -14.164 0.145 3.938 1.00 89.00 191 ILE A N 1
ATOM 1514 C CA . ILE A 1 191 ? -13.688 -0.926 3.054 1.00 89.00 191 ILE A CA 1
ATOM 1515 C C . ILE A 1 191 ? -14.213 -0.744 1.626 1.00 89.00 191 ILE A C 1
ATOM 1517 O O . ILE A 1 191 ? -13.425 -0.517 0.705 1.00 89.00 191 ILE A O 1
ATOM 1521 N N . ILE A 1 192 ? -15.530 -0.827 1.406 1.00 90.75 192 ILE A N 1
ATOM 1522 C CA . ILE A 1 192 ? -16.101 -0.901 0.049 1.00 90.75 192 ILE A CA 1
ATOM 1523 C C . ILE A 1 192 ? -15.892 0.402 -0.731 1.00 90.75 192 ILE A C 1
ATOM 1525 O O . ILE A 1 192 ? -15.443 0.353 -1.878 1.00 90.75 192 ILE A O 1
ATOM 1529 N N . ILE A 1 193 ? -16.206 1.562 -0.150 1.00 91.06 193 ILE A N 1
ATOM 1530 C CA . ILE A 1 193 ? -16.069 2.861 -0.823 1.00 91.06 193 ILE A CA 1
ATOM 1531 C C . ILE A 1 193 ? -14.596 3.154 -1.171 1.00 91.06 193 ILE A C 1
ATOM 1533 O O . ILE A 1 193 ? -14.328 3.424 -2.351 1.00 91.06 193 ILE A O 1
ATOM 1537 N N . PRO A 1 194 ? -13.625 3.053 -0.236 1.00 90.31 194 PRO A N 1
ATOM 1538 C CA . PRO A 1 194 ? -12.210 3.260 -0.545 1.00 90.31 194 PRO A CA 1
ATOM 1539 C C . PRO A 1 194 ? -11.688 2.303 -1.622 1.00 90.31 194 PRO A C 1
ATOM 1541 O O . PRO A 1 194 ? -11.024 2.737 -2.572 1.00 90.31 194 PRO A O 1
ATOM 1544 N N . LEU A 1 195 ? -12.044 1.015 -1.539 1.00 90.69 195 LEU A N 1
ATOM 1545 C CA . LEU A 1 195 ? -11.673 0.028 -2.552 1.00 90.69 195 LEU A CA 1
ATOM 1546 C C . LEU A 1 195 ? -12.269 0.362 -3.914 1.00 90.69 195 LEU A C 1
ATOM 1548 O O . LEU A 1 195 ? -11.558 0.322 -4.917 1.00 90.69 195 LEU A O 1
ATOM 1552 N N . PHE A 1 196 ? -13.553 0.715 -3.974 1.00 91.06 196 PHE A N 1
ATOM 1553 C CA . PHE A 1 196 ? -14.220 1.054 -5.226 1.00 91.06 196 PHE A CA 1
ATOM 1554 C C . PHE A 1 196 ? -13.582 2.278 -5.888 1.00 91.06 196 PHE A C 1
ATOM 1556 O O . PHE A 1 196 ? -13.282 2.249 -7.081 1.00 91.06 196 PHE A O 1
ATOM 1563 N N . ILE A 1 197 ? -13.323 3.346 -5.129 1.00 89.38 197 ILE A N 1
ATOM 1564 C CA . ILE A 1 197 ? -12.679 4.557 -5.656 1.00 89.38 197 ILE A CA 1
ATOM 1565 C C . ILE A 1 197 ? -11.277 4.237 -6.190 1.00 89.38 197 ILE A C 1
ATOM 1567 O O . ILE A 1 197 ? -10.932 4.685 -7.287 1.00 89.38 197 ILE A O 1
ATOM 1571 N N . THR A 1 198 ? -10.511 3.423 -5.460 1.00 89.69 198 THR A N 1
ATOM 1572 C CA . THR A 1 198 ? -9.149 3.020 -5.840 1.00 89.69 198 THR A CA 1
ATOM 1573 C C . THR A 1 198 ? -9.144 2.130 -7.086 1.00 89.69 198 THR A C 1
ATOM 1575 O O . THR A 1 198 ? -8.330 2.320 -7.988 1.00 89.69 198 THR A O 1
ATOM 1578 N N . THR A 1 199 ? -10.074 1.176 -7.181 1.00 89.50 199 THR A N 1
ATOM 1579 C CA . THR A 1 199 ? -10.019 0.104 -8.190 1.00 89.50 199 THR A CA 1
ATOM 1580 C C . THR A 1 199 ? -10.860 0.339 -9.437 1.00 89.50 199 THR A C 1
ATOM 1582 O O . THR A 1 199 ? -10.556 -0.232 -10.485 1.00 89.50 199 THR A O 1
ATOM 1585 N N . ARG A 1 200 ? -11.887 1.202 -9.394 1.00 87.12 200 ARG A N 1
ATOM 1586 C CA . ARG A 1 200 ? -12.829 1.397 -10.520 1.00 87.12 200 ARG A CA 1
ATOM 1587 C C . ARG A 1 200 ? -12.143 1.718 -11.849 1.00 87.12 200 ARG A C 1
ATOM 1589 O O . ARG A 1 200 ? -12.656 1.398 -1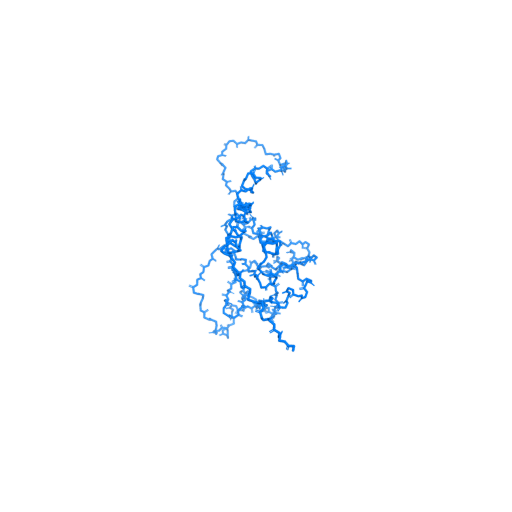2.919 1.00 87.12 200 ARG A O 1
ATOM 1596 N N . HIS A 1 201 ? -10.977 2.358 -11.794 1.00 82.62 201 HIS A N 1
ATOM 1597 C CA . HIS A 1 201 ? -10.220 2.763 -12.973 1.00 82.62 201 HIS A CA 1
ATOM 1598 C C . HIS A 1 201 ? -9.563 1.584 -13.707 1.00 82.62 201 HIS A C 1
ATOM 1600 O O . HIS A 1 201 ? -9.255 1.732 -14.890 1.00 82.62 201 HIS A O 1
ATOM 1606 N N . PHE A 1 202 ? -9.431 0.421 -13.058 1.00 80.56 202 PHE A N 1
ATOM 1607 C CA . PHE A 1 202 ? -8.914 -0.817 -13.648 1.00 80.56 202 PHE A CA 1
ATOM 1608 C C . PHE A 1 202 ? -9.975 -1.633 -14.399 1.00 80.56 202 PHE A C 1
ATOM 1610 O O . PHE A 1 202 ? -9.634 -2.663 -14.972 1.00 80.56 202 PHE A O 1
ATOM 1617 N N . ARG A 1 203 ? -11.244 -1.181 -14.445 1.00 69.44 203 ARG A N 1
ATOM 1618 C CA . ARG A 1 203 ? -12.331 -1.766 -15.265 1.00 69.44 203 ARG A CA 1
ATOM 1619 C C . ARG A 1 203 ? -12.339 -3.307 -15.242 1.00 69.44 203 ARG A C 1
ATOM 1621 O O . ARG A 1 203 ? -12.226 -3.928 -16.291 1.00 69.44 203 ARG A O 1
ATOM 1628 N N . SER A 1 204 ? -12.396 -3.885 -14.038 1.00 60.91 204 SER A N 1
ATOM 1629 C CA . SER A 1 204 ? -12.379 -5.333 -13.733 1.00 60.91 204 SER A CA 1
ATOM 1630 C C . SER A 1 204 ? -11.089 -6.121 -14.016 1.00 60.91 204 SER A C 1
ATOM 1632 O O . SER A 1 204 ? -11.112 -7.345 -13.943 1.00 60.91 204 SER A O 1
ATOM 1634 N N . ARG A 1 205 ? -9.957 -5.467 -14.293 1.00 66.31 205 ARG A N 1
ATOM 1635 C CA . AR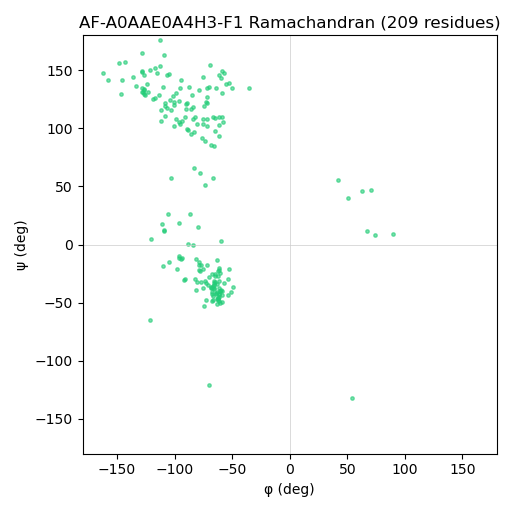G A 1 205 ? -8.635 -6.111 -14.414 1.00 66.31 205 ARG A CA 1
ATOM 1636 C C . ARG A 1 205 ? -7.789 -5.869 -13.168 1.00 66.31 205 ARG A C 1
ATOM 1638 O O . ARG A 1 205 ? -6.721 -5.285 -13.265 1.00 66.31 205 ARG A O 1
ATOM 1645 N N . SER A 1 206 ? -8.281 -6.252 -11.996 1.00 65.69 206 SER A N 1
ATOM 1646 C CA . SER A 1 206 ? -7.498 -6.194 -10.760 1.00 65.69 206 SER A CA 1
ATOM 1647 C C . SER A 1 206 ? -7.865 -7.341 -9.836 1.00 65.69 206 SER A C 1
ATOM 1649 O O . SER A 1 206 ? -9.045 -7.663 -9.702 1.00 65.69 206 SER A O 1
ATOM 1651 N N . GLU A 1 207 ? -6.876 -7.904 -9.160 1.00 71.06 207 GLU A N 1
ATOM 1652 C CA . GLU A 1 207 ? -7.085 -8.894 -8.111 1.00 71.06 207 GLU A CA 1
ATOM 1653 C C . GLU A 1 207 ? -7.118 -8.236 -6.737 1.00 71.06 207 GLU A C 1
ATOM 1655 O O . GLU A 1 207 ? -6.399 -7.279 -6.452 1.00 71.06 207 GLU A O 1
ATOM 1660 N N . VAL A 1 208 ? -8.001 -8.742 -5.884 1.00 72.25 208 VAL A N 1
ATOM 1661 C CA . VAL A 1 208 ? -8.238 -8.200 -4.551 1.00 72.25 208 VAL A CA 1
ATOM 1662 C C . VAL A 1 208 ? -7.657 -9.177 -3.536 1.00 72.25 208 VAL A C 1
ATOM 1664 O O . VAL A 1 208 ? -8.166 -10.283 -3.359 1.00 72.25 208 VAL A O 1
ATOM 1667 N N . CYS A 1 209 ? -6.582 -8.763 -2.874 1.00 69.44 209 CYS A N 1
ATOM 1668 C CA . CYS A 1 209 ? -5.912 -9.525 -1.832 1.00 69.44 209 CYS A CA 1
ATOM 1669 C C . CYS A 1 209 ? -6.384 -9.020 -0.469 1.00 69.44 209 CYS A C 1
ATOM 1671 O O . CYS A 1 209 ? -6.027 -7.924 -0.036 1.00 69.44 209 CYS A O 1
ATOM 1673 N N . HIS A 1 210 ? -7.194 -9.835 0.198 1.00 64.25 210 HIS A N 1
ATOM 1674 C CA . HIS A 1 210 ? -7.649 -9.579 1.560 1.00 64.25 210 HIS A CA 1
ATOM 1675 C C . HIS A 1 210 ? -6.611 -10.077 2.567 1.00 64.25 210 HIS A C 1
ATOM 1677 O O . HIS A 1 210 ? -6.163 -11.231 2.466 1.00 64.25 210 HIS A O 1
ATOM 1683 N N . HIS A 1 211 ? -6.229 -9.196 3.497 1.00 54.12 211 HIS A N 1
ATOM 1684 C CA . HIS A 1 211 ? -5.341 -9.526 4.602 1.00 54.12 211 HIS A CA 1
ATOM 1685 C C . HIS A 1 211 ? -6.028 -9.461 5.966 1.00 54.12 211 HIS A C 1
ATOM 1687 O O . HIS A 1 211 ? -6.644 -8.413 6.291 1.00 54.12 211 HIS A O 1
#

InterPro domains:
  IPR007657 Glycosyltransferase 61 [PTHR20961] (14-206)

Mean predicted aligned error: 15.61 Å

pLDDT: mean 73.95, std 20.39, range [30.56, 95.38]